Protein AF-W1Y2U0-F1 (afdb_monomer_lite)

Structure (mmCIF, N/CA/C/O backbone):
data_AF-W1Y2U0-F1
#
_entry.id   AF-W1Y2U0-F1
#
loop_
_atom_site.group_PDB
_atom_site.id
_atom_site.type_symbol
_atom_site.label_atom_id
_atom_site.label_alt_id
_atom_site.label_comp_id
_atom_site.label_asym_id
_atom_site.label_entity_id
_atom_site.label_seq_id
_atom_site.pdbx_PDB_ins_code
_atom_site.Cartn_x
_atom_site.Cartn_y
_atom_site.Cartn_z
_atom_site.occupancy
_atom_site.B_iso_or_equiv
_atom_site.auth_seq_id
_atom_site.auth_comp_id
_atom_site.auth_asym_id
_atom_site.auth_atom_id
_atom_site.pdbx_PDB_model_num
ATOM 1 N N . MET A 1 1 ? 15.506 12.372 -12.913 1.00 51.81 1 MET A N 1
ATOM 2 C CA . MET A 1 1 ? 15.665 11.338 -13.965 1.00 51.81 1 MET A CA 1
ATOM 3 C C . MET A 1 1 ? 16.514 10.191 -13.410 1.00 51.81 1 MET A C 1
ATOM 5 O O . MET A 1 1 ? 17.574 10.460 -12.867 1.00 51.81 1 MET A O 1
ATOM 9 N N . ASN A 1 2 ? 16.034 8.939 -13.447 1.00 71.69 2 ASN A N 1
ATOM 10 C CA . ASN A 1 2 ? 16.699 7.783 -12.815 1.00 71.69 2 ASN A CA 1
ATOM 11 C C . ASN A 1 2 ? 18.121 7.575 -13.388 1.00 71.69 2 ASN A C 1
ATOM 13 O O . ASN A 1 2 ? 18.279 7.561 -14.610 1.00 71.69 2 ASN A O 1
ATOM 17 N N . ARG A 1 3 ? 19.142 7.379 -12.533 1.00 60.41 3 ARG A N 1
ATOM 18 C CA . ARG A 1 3 ? 20.553 7.182 -12.942 1.00 60.41 3 ARG A CA 1
ATOM 19 C C . ARG A 1 3 ? 20.716 6.085 -14.004 1.00 60.41 3 ARG A C 1
ATOM 21 O O . ARG A 1 3 ? 21.564 6.216 -14.879 1.00 60.41 3 ARG A O 1
ATOM 28 N N . LYS A 1 4 ? 19.878 5.040 -13.980 1.00 63.31 4 LYS A N 1
ATOM 29 C CA . LYS A 1 4 ? 19.867 3.990 -15.018 1.00 63.31 4 LYS A CA 1
ATOM 30 C C . LYS A 1 4 ? 19.379 4.499 -16.382 1.00 63.31 4 LYS A C 1
ATOM 32 O O . LYS A 1 4 ? 19.990 4.181 -17.395 1.00 63.31 4 LYS A O 1
ATOM 37 N N . LYS A 1 5 ? 18.329 5.329 -16.413 1.00 65.19 5 LYS A N 1
ATOM 38 C CA . LYS A 1 5 ? 17.803 5.931 -17.655 1.00 65.19 5 LYS A CA 1
ATOM 39 C C . LYS A 1 5 ? 18.803 6.915 -18.272 1.00 65.19 5 LYS A C 1
ATOM 41 O O . LYS A 1 5 ? 18.979 6.904 -19.482 1.00 65.19 5 LYS A O 1
ATOM 46 N N . LEU A 1 6 ? 19.498 7.702 -17.443 1.00 68.44 6 LEU A N 1
ATOM 47 C CA . LEU A 1 6 ? 20.544 8.625 -17.903 1.00 68.44 6 LEU A CA 1
ATOM 48 C C . LEU A 1 6 ? 21.727 7.874 -18.540 1.00 68.44 6 LEU A C 1
ATOM 50 O O . LEU A 1 6 ? 22.180 8.258 -19.610 1.00 68.44 6 LEU A O 1
ATOM 54 N N . LYS A 1 7 ? 22.185 6.769 -17.931 1.00 72.94 7 LYS A N 1
ATOM 55 C CA . LYS A 1 7 ? 23.258 5.935 -18.502 1.00 72.94 7 LYS A CA 1
ATOM 56 C C . LYS A 1 7 ? 22.879 5.342 -19.861 1.00 72.94 7 LYS A C 1
ATOM 58 O O . LYS A 1 7 ? 23.689 5.383 -20.777 1.00 72.94 7 LYS A O 1
ATOM 63 N N . ILE A 1 8 ? 21.652 4.837 -20.002 1.00 77.12 8 ILE A N 1
ATOM 64 C CA . ILE A 1 8 ? 21.158 4.295 -21.278 1.00 77.12 8 ILE A CA 1
ATOM 65 C C . ILE A 1 8 ? 21.102 5.393 -22.346 1.00 77.12 8 ILE A C 1
ATOM 67 O O . ILE A 1 8 ? 21.564 5.168 -23.458 1.00 77.12 8 ILE A O 1
ATOM 71 N N . LEU A 1 9 ? 20.599 6.583 -22.004 1.00 74.75 9 LEU A N 1
ATOM 72 C CA . LEU A 1 9 ? 20.524 7.715 -22.931 1.00 74.75 9 LEU A CA 1
ATOM 73 C C . LEU A 1 9 ? 21.914 8.151 -23.424 1.00 74.75 9 LEU A C 1
ATOM 75 O O . LEU A 1 9 ? 22.091 8.381 -24.615 1.00 74.75 9 LEU A O 1
ATOM 79 N N . ILE A 1 10 ? 22.900 8.217 -22.523 1.00 79.19 10 ILE A N 1
ATOM 80 C CA . ILE A 1 10 ? 24.290 8.555 -22.865 1.00 79.19 10 ILE A CA 1
ATOM 81 C C . ILE A 1 10 ? 24.889 7.499 -23.799 1.00 79.19 10 ILE A C 1
ATOM 83 O O . ILE A 1 10 ? 25.494 7.857 -24.804 1.00 79.19 10 ILE A O 1
ATOM 87 N N . ILE A 1 11 ? 24.686 6.208 -23.514 1.00 80.19 11 ILE A N 1
ATOM 88 C CA . ILE A 1 11 ? 25.164 5.120 -24.382 1.00 80.19 11 ILE A CA 1
ATOM 89 C C . ILE A 1 11 ? 24.539 5.235 -25.777 1.00 80.19 11 ILE A C 1
ATOM 91 O O . ILE A 1 11 ? 25.251 5.121 -26.769 1.00 80.19 11 ILE A O 1
ATOM 95 N N . LEU A 1 12 ? 23.235 5.512 -25.863 1.00 80.25 12 LEU A N 1
ATOM 96 C CA . LEU A 1 12 ? 22.524 5.650 -27.135 1.00 80.25 12 LEU A CA 1
ATOM 97 C C . LEU A 1 12 ? 23.036 6.852 -27.947 1.00 80.25 12 LEU A C 1
ATOM 99 O O . LEU A 1 12 ? 23.273 6.721 -29.143 1.00 80.25 12 LEU A O 1
ATOM 103 N N . LEU A 1 13 ? 23.280 7.991 -27.289 1.00 80.31 13 LEU A N 1
ATOM 104 C CA . LEU A 1 13 ? 23.870 9.187 -27.903 1.00 80.31 13 LEU A CA 1
ATOM 105 C C . LEU A 1 13 ? 25.284 8.936 -28.434 1.00 80.31 13 LEU A C 1
ATOM 107 O O . LEU A 1 13 ? 25.592 9.329 -29.556 1.00 80.31 13 LEU A O 1
ATOM 111 N N . VAL A 1 14 ? 26.130 8.253 -27.658 1.00 83.25 14 VAL A N 1
ATOM 112 C CA . VAL A 1 14 ? 27.486 7.882 -28.090 1.00 83.25 14 VAL A CA 1
ATOM 113 C C . VAL A 1 14 ? 27.427 6.935 -29.288 1.00 83.25 14 VAL A C 1
ATOM 115 O O . VAL A 1 14 ? 28.179 7.109 -30.240 1.00 83.25 14 VAL A O 1
ATOM 118 N N . LEU A 1 15 ? 26.504 5.972 -29.287 1.00 82.94 15 LEU A N 1
ATOM 119 C CA . LEU A 1 15 ? 26.353 5.002 -30.372 1.00 82.94 15 LEU A CA 1
ATOM 120 C C . LEU A 1 15 ? 25.887 5.681 -31.674 1.00 82.94 15 LEU A C 1
ATOM 122 O O . LEU A 1 15 ? 26.445 5.412 -32.735 1.00 82.94 15 LEU A O 1
ATOM 126 N N . VAL A 1 16 ? 24.948 6.630 -31.590 1.00 82.94 16 VAL A N 1
ATOM 127 C CA . VAL A 1 16 ? 24.525 7.463 -32.732 1.00 82.94 16 VAL A CA 1
ATOM 128 C C . VAL A 1 16 ? 25.680 8.320 -33.255 1.00 82.94 16 VAL A C 1
ATOM 130 O O . VAL A 1 16 ? 25.890 8.382 -34.466 1.00 82.94 16 VAL A O 1
ATOM 133 N N . LEU A 1 17 ? 26.464 8.937 -32.365 1.00 83.31 17 LEU A N 1
ATOM 134 C CA . LEU A 1 17 ? 27.627 9.743 -32.745 1.00 83.31 17 LEU A CA 1
ATOM 135 C C . LEU A 1 17 ? 28.690 8.896 -33.464 1.00 83.31 17 LEU A C 1
ATOM 137 O O . LEU A 1 17 ? 29.226 9.313 -34.487 1.00 83.31 17 LEU A O 1
ATOM 141 N N . VAL A 1 18 ? 28.962 7.687 -32.965 1.00 81.50 18 VAL A N 1
ATOM 142 C CA . VAL A 1 18 ? 29.902 6.745 -33.588 1.00 81.50 18 VAL A CA 1
ATOM 143 C C . VAL A 1 18 ? 29.402 6.309 -34.965 1.00 81.50 18 VAL A C 1
ATOM 145 O O . VAL A 1 18 ? 30.180 6.332 -35.914 1.00 81.50 18 VAL A O 1
ATOM 148 N N . ILE A 1 19 ? 28.114 5.980 -35.115 1.00 80.62 19 ILE A N 1
ATOM 149 C CA . ILE A 1 19 ? 27.526 5.641 -36.423 1.00 80.62 19 ILE A CA 1
ATOM 150 C C . ILE A 1 19 ? 27.654 6.817 -37.400 1.00 80.62 19 ILE A C 1
ATOM 152 O O . ILE A 1 19 ? 28.047 6.619 -38.549 1.00 80.62 19 ILE A O 1
ATOM 156 N N . TYR A 1 20 ? 27.374 8.041 -36.946 1.00 81.75 20 TYR A N 1
ATOM 157 C CA . TYR A 1 20 ? 27.497 9.246 -37.763 1.00 81.75 20 TYR A CA 1
ATOM 1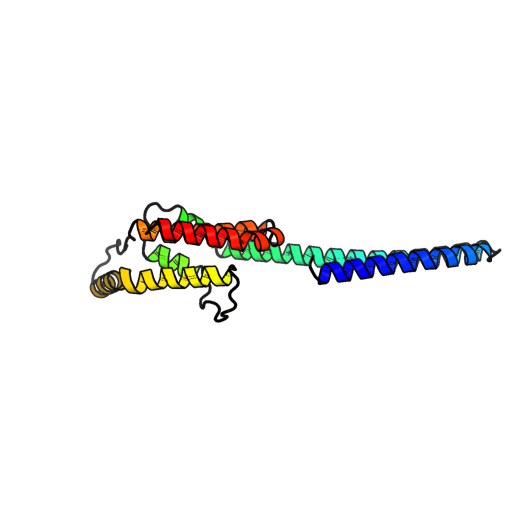58 C C . TYR A 1 20 ? 28.940 9.466 -38.240 1.00 81.75 20 TYR A C 1
ATOM 160 O O . TYR A 1 20 ? 29.175 9.628 -39.436 1.00 81.75 20 TYR A O 1
ATOM 168 N N . LEU A 1 21 ? 29.925 9.370 -37.343 1.00 78.69 21 LEU A N 1
ATOM 169 C CA . LEU A 1 21 ? 31.342 9.496 -37.702 1.00 78.69 21 LEU A CA 1
ATOM 170 C C . LEU A 1 21 ? 31.803 8.381 -38.655 1.00 78.69 21 LEU A C 1
ATOM 172 O O . LEU A 1 21 ? 32.538 8.643 -39.608 1.00 78.69 21 LEU A O 1
ATOM 176 N N . MET A 1 22 ? 31.331 7.151 -38.443 1.00 77.56 22 MET A N 1
ATOM 177 C CA . MET A 1 22 ? 31.637 6.009 -39.308 1.00 77.56 22 MET A CA 1
ATOM 178 C C . MET A 1 22 ? 31.012 6.156 -40.701 1.00 77.56 22 MET A C 1
ATOM 180 O O . MET A 1 22 ? 31.661 5.817 -41.688 1.00 77.56 22 MET A O 1
ATOM 184 N N . SER A 1 23 ? 29.803 6.718 -40.818 1.00 74.81 23 SER A N 1
ATOM 185 C CA . SER A 1 23 ? 29.130 6.902 -42.113 1.00 74.81 23 SER A CA 1
ATOM 186 C C . SER A 1 23 ? 29.909 7.804 -43.077 1.00 74.81 23 SER A C 1
ATOM 188 O O . SER A 1 23 ? 29.999 7.489 -44.262 1.00 74.81 23 SER A O 1
ATOM 190 N N . GLY A 1 24 ? 30.564 8.861 -42.579 1.00 74.12 24 GLY A N 1
ATOM 191 C CA . GLY A 1 24 ? 31.401 9.736 -43.407 1.00 74.12 24 GLY A CA 1
ATOM 192 C C . GLY A 1 24 ? 32.632 9.019 -43.974 1.00 74.12 24 GLY A C 1
ATOM 193 O O . GLY A 1 24 ? 32.998 9.222 -45.133 1.00 74.12 24 GLY A O 1
ATOM 194 N N . SER A 1 25 ? 33.243 8.140 -43.178 1.00 73.81 25 SER A N 1
ATOM 195 C CA . SER A 1 25 ? 34.374 7.305 -43.599 1.00 73.81 25 SER A CA 1
ATOM 196 C C . SER A 1 25 ? 33.950 6.216 -44.588 1.00 73.81 25 SER A C 1
ATOM 198 O O . SER A 1 25 ? 34.667 5.956 -45.552 1.00 73.81 25 SER A O 1
ATOM 200 N N . ILE A 1 26 ? 32.764 5.628 -44.399 1.00 72.31 26 ILE A N 1
ATOM 201 C CA . ILE A 1 26 ? 32.200 4.603 -45.290 1.00 72.31 26 ILE A CA 1
ATOM 202 C C . ILE A 1 26 ? 31.868 5.192 -46.664 1.00 72.31 26 ILE A C 1
ATOM 204 O O . ILE A 1 26 ? 32.228 4.592 -47.670 1.00 72.31 26 ILE A O 1
ATOM 208 N N . VAL A 1 27 ? 31.253 6.378 -46.735 1.00 73.75 27 VAL A N 1
ATOM 209 C CA . VAL A 1 27 ? 30.947 7.034 -48.020 1.00 73.75 27 VAL A CA 1
ATOM 210 C C . VAL A 1 27 ? 32.228 7.323 -48.804 1.00 73.75 27 VAL A C 1
ATOM 212 O O . VAL A 1 27 ? 32.304 6.989 -49.983 1.00 73.75 27 VAL A O 1
ATOM 215 N N . LYS A 1 28 ? 33.268 7.856 -48.145 1.00 74.06 28 LYS A N 1
ATOM 216 C CA . LYS A 1 28 ? 34.576 8.091 -48.783 1.00 74.06 28 LYS A CA 1
ATOM 217 C C . LYS A 1 28 ? 35.226 6.795 -49.273 1.00 74.06 28 LYS A C 1
ATOM 219 O O . LYS A 1 28 ? 35.779 6.766 -50.371 1.00 74.06 28 LYS A O 1
ATOM 224 N N . PHE A 1 29 ? 35.134 5.725 -48.485 1.00 71.75 29 PHE A N 1
ATOM 225 C CA . PHE A 1 29 ? 35.642 4.404 -48.849 1.00 71.75 29 PHE A CA 1
ATOM 226 C C . PHE A 1 29 ? 34.888 3.799 -50.044 1.00 71.75 29 PHE A C 1
ATOM 228 O O . PHE A 1 29 ? 35.517 3.303 -50.972 1.00 71.75 29 PHE A O 1
ATOM 235 N N . ILE A 1 30 ? 33.558 3.919 -50.081 1.00 70.88 30 ILE A N 1
ATOM 236 C CA . ILE A 1 30 ? 32.728 3.467 -51.208 1.00 70.88 30 ILE A CA 1
ATOM 237 C C . ILE A 1 30 ? 33.065 4.247 -52.482 1.00 70.88 30 ILE A C 1
ATOM 239 O O . ILE A 1 30 ? 33.242 3.632 -53.524 1.00 70.88 30 ILE A O 1
ATOM 243 N N . THR A 1 31 ? 33.237 5.573 -52.409 1.00 70.94 31 THR A N 1
ATOM 244 C CA . THR A 1 31 ? 33.626 6.384 -53.582 1.00 70.94 31 THR A CA 1
ATOM 245 C C . THR A 1 31 ? 35.045 6.106 -54.088 1.00 70.94 31 THR A C 1
ATOM 247 O O . THR A 1 31 ? 35.371 6.454 -55.220 1.00 70.94 31 THR A O 1
ATOM 250 N N . TYR A 1 32 ? 35.905 5.511 -53.255 1.00 73.44 32 TYR A N 1
ATOM 251 C CA . TYR A 1 32 ? 37.258 5.095 -53.634 1.00 73.44 32 TYR A CA 1
ATOM 252 C C . TYR A 1 32 ? 37.266 3.744 -54.366 1.00 73.44 32 TYR A C 1
ATOM 254 O O . TYR A 1 32 ? 38.130 3.496 -55.210 1.00 73.44 32 TYR A O 1
ATOM 262 N N . LEU A 1 33 ? 36.293 2.877 -54.073 1.00 72.81 33 LEU A N 1
ATOM 263 C CA . LEU A 1 33 ? 36.092 1.626 -54.794 1.00 72.81 33 LEU A CA 1
ATOM 264 C C . LEU A 1 33 ? 35.508 1.926 -56.183 1.00 72.81 33 LEU A C 1
ATOM 266 O O . LEU A 1 33 ? 34.557 2.686 -56.320 1.00 72.81 33 LEU A O 1
ATOM 270 N N . LYS A 1 34 ? 36.094 1.336 -57.229 1.00 73.00 34 LYS A N 1
ATOM 271 C CA . LYS A 1 34 ? 35.627 1.486 -58.623 1.00 73.00 34 LYS A CA 1
ATOM 272 C C . LYS A 1 34 ? 34.801 0.299 -59.122 1.00 73.00 34 LYS A C 1
ATOM 274 O O . LYS A 1 34 ? 34.201 0.388 -60.185 1.00 73.00 34 LYS A O 1
ATOM 279 N N . ASP A 1 35 ? 34.811 -0.803 -58.379 1.00 81.81 35 ASP A N 1
ATOM 280 C CA . ASP A 1 35 ? 34.129 -2.044 -58.731 1.00 81.81 35 ASP A CA 1
ATOM 281 C C . ASP A 1 35 ? 32.756 -2.108 -58.046 1.00 81.81 35 ASP A C 1
ATOM 283 O O . ASP A 1 35 ? 32.666 -2.142 -56.813 1.00 81.81 35 ASP A O 1
ATOM 287 N N . GLU A 1 36 ? 31.688 -2.131 -58.848 1.00 79.81 36 GLU A N 1
ATOM 288 C CA . GLU A 1 36 ? 30.306 -2.214 -58.365 1.00 79.81 36 GLU A CA 1
ATOM 289 C C . GLU A 1 36 ? 30.040 -3.473 -57.532 1.00 79.81 36 GLU A C 1
ATOM 291 O O . GLU A 1 36 ? 29.279 -3.420 -56.561 1.00 79.81 36 GLU A O 1
ATOM 296 N N . GLN A 1 37 ? 30.680 -4.600 -57.859 1.00 82.00 37 GLN A N 1
ATOM 297 C CA . GLN A 1 37 ? 30.459 -5.852 -57.139 1.00 82.00 37 GLN A CA 1
ATOM 298 C C . GLN A 1 37 ? 30.997 -5.755 -55.704 1.00 82.00 37 GLN A C 1
ATOM 300 O O . GLN A 1 37 ? 30.306 -6.123 -54.751 1.00 82.00 37 GLN A O 1
ATOM 305 N N . MET A 1 38 ? 32.185 -5.168 -55.538 1.00 77.44 38 MET A N 1
ATOM 306 C CA . MET A 1 38 ? 32.793 -4.900 -54.229 1.00 77.44 38 MET A CA 1
ATOM 307 C C . MET A 1 38 ? 31.986 -3.886 -53.407 1.00 77.44 38 MET A C 1
ATOM 309 O O . MET A 1 38 ? 31.795 -4.088 -52.205 1.00 77.44 38 MET A O 1
ATOM 313 N N . ILE A 1 39 ? 31.468 -2.824 -54.036 1.00 79.25 39 ILE A N 1
ATOM 314 C CA . ILE A 1 39 ? 30.620 -1.823 -53.365 1.00 79.25 39 ILE A CA 1
ATOM 315 C C . ILE A 1 39 ? 29.359 -2.479 -52.786 1.00 79.25 39 ILE A C 1
ATOM 317 O O . ILE A 1 39 ? 29.045 -2.291 -51.606 1.00 79.25 39 ILE A O 1
ATOM 321 N N . ASN A 1 40 ? 28.669 -3.300 -53.583 1.00 80.12 40 ASN A N 1
ATOM 322 C CA . ASN A 1 40 ? 27.447 -3.983 -53.157 1.00 80.12 40 ASN A CA 1
ATOM 323 C C . ASN A 1 40 ? 27.695 -4.949 -51.988 1.00 80.12 40 ASN A C 1
ATOM 325 O O . ASN A 1 40 ? 26.901 -4.994 -51.041 1.00 80.12 40 ASN A O 1
ATOM 329 N N . SER A 1 41 ? 28.812 -5.683 -51.997 1.00 81.75 41 SER A N 1
ATOM 330 C CA . SER A 1 41 ? 29.194 -6.561 -50.884 1.00 81.75 41 SER A CA 1
ATOM 331 C C . SER A 1 41 ? 29.467 -5.791 -49.587 1.00 81.75 41 SER A C 1
ATOM 333 O O . SER A 1 41 ? 29.017 -6.216 -48.520 1.00 81.75 41 SER A O 1
ATOM 335 N N . VAL A 1 42 ? 30.145 -4.640 -49.659 1.00 80.56 42 VAL A N 1
ATOM 336 C CA . VAL A 1 42 ? 30.433 -3.793 -48.487 1.00 80.56 42 VAL A CA 1
ATOM 337 C C . VAL A 1 42 ? 29.145 -3.226 -47.884 1.00 80.56 42 VAL A C 1
ATOM 339 O O . VAL A 1 42 ? 28.943 -3.326 -46.672 1.00 80.56 42 VAL A O 1
ATOM 342 N N . ILE A 1 43 ? 28.242 -2.691 -48.714 1.00 82.19 43 ILE A N 1
ATOM 343 C CA . ILE A 1 43 ? 26.939 -2.175 -48.261 1.00 82.19 43 ILE A CA 1
ATOM 344 C C . ILE A 1 43 ? 26.133 -3.288 -47.582 1.00 82.19 43 ILE A C 1
ATOM 346 O O . ILE A 1 43 ? 25.638 -3.104 -46.469 1.00 82.19 43 ILE A O 1
ATOM 350 N N . THR A 1 44 ? 26.067 -4.468 -48.204 1.00 85.94 44 THR A N 1
ATOM 351 C CA . THR A 1 44 ? 25.346 -5.627 -47.655 1.00 85.94 44 THR A CA 1
ATOM 352 C C . THR A 1 44 ? 25.912 -6.055 -46.297 1.00 85.94 44 THR A C 1
ATOM 354 O O . THR A 1 44 ? 25.152 -6.312 -45.357 1.00 85.94 44 THR A O 1
ATOM 357 N N . GLY A 1 45 ? 27.241 -6.067 -46.145 1.00 81.69 45 GLY A N 1
ATOM 358 C CA . GLY A 1 45 ? 27.907 -6.363 -44.875 1.00 81.69 45 GLY A CA 1
ATOM 359 C C . GLY A 1 45 ? 27.529 -5.381 -43.760 1.00 81.69 45 GLY A C 1
ATOM 360 O O . GLY A 1 45 ? 27.142 -5.802 -42.668 1.00 81.69 45 GLY A O 1
ATOM 361 N N . PHE A 1 46 ? 27.547 -4.073 -44.040 1.00 80.56 46 PHE A N 1
ATOM 362 C CA . PHE A 1 46 ? 27.140 -3.053 -43.065 1.00 80.56 46 PHE A CA 1
ATOM 363 C C . PHE A 1 46 ? 25.655 -3.135 -42.704 1.00 80.56 46 PHE A C 1
ATOM 365 O O . PHE A 1 46 ? 25.312 -3.093 -41.520 1.00 80.56 46 PHE A O 1
ATOM 372 N N . CYS A 1 47 ? 24.774 -3.307 -43.694 1.00 81.19 47 CYS A N 1
ATOM 373 C CA . CYS A 1 47 ? 23.343 -3.501 -43.457 1.00 81.19 47 CYS A CA 1
ATOM 374 C C . CYS A 1 47 ? 23.077 -4.714 -42.555 1.00 81.19 47 CYS A C 1
ATOM 376 O O . CYS A 1 47 ? 22.226 -4.641 -41.667 1.00 81.19 47 CYS A O 1
ATOM 378 N N . THR A 1 48 ? 23.839 -5.798 -42.721 1.00 87.38 48 THR A N 1
ATOM 379 C CA . THR A 1 48 ? 23.728 -7.008 -41.890 1.00 87.38 48 THR A CA 1
ATOM 380 C C . THR A 1 48 ? 24.108 -6.729 -40.433 1.00 87.38 48 THR A C 1
ATOM 382 O O . THR A 1 48 ? 23.372 -7.103 -39.519 1.00 87.38 48 THR A O 1
ATOM 385 N N . ILE A 1 49 ? 25.211 -6.010 -40.196 1.00 84.19 49 ILE A N 1
ATOM 386 C CA . ILE A 1 49 ? 25.665 -5.651 -38.842 1.00 84.19 49 ILE A CA 1
ATOM 387 C C . ILE A 1 49 ? 24.653 -4.728 -38.150 1.00 84.19 49 ILE A C 1
ATOM 389 O O . ILE A 1 49 ? 24.288 -4.962 -36.998 1.00 84.19 49 ILE A O 1
ATOM 393 N N . ILE A 1 50 ? 24.160 -3.703 -38.851 1.00 82.00 50 ILE A N 1
ATOM 394 C CA . ILE A 1 50 ? 23.152 -2.778 -38.310 1.00 82.00 50 ILE A CA 1
ATOM 395 C C . ILE A 1 50 ? 21.868 -3.537 -37.961 1.00 82.00 50 ILE A C 1
ATOM 397 O O . ILE A 1 50 ? 21.326 -3.363 -36.868 1.00 82.00 50 ILE A O 1
ATOM 401 N N . SER A 1 51 ? 21.420 -4.426 -38.850 1.00 84.75 51 SER A N 1
ATOM 402 C CA . SER A 1 51 ? 20.234 -5.256 -38.620 1.00 84.75 51 SER A CA 1
ATOM 403 C C . SER A 1 51 ? 20.392 -6.136 -37.377 1.00 84.75 51 SER A C 1
ATOM 405 O O . SER A 1 51 ? 19.475 -6.211 -36.558 1.00 84.75 51 SER A O 1
ATOM 407 N N . ALA A 1 52 ? 21.571 -6.734 -37.173 1.00 83.88 52 ALA A N 1
ATOM 408 C CA . ALA A 1 52 ? 21.866 -7.533 -35.986 1.00 83.88 52 ALA A CA 1
ATOM 409 C C . ALA A 1 52 ? 21.819 -6.702 -34.688 1.00 83.88 52 ALA A C 1
ATOM 411 O O . ALA A 1 52 ? 21.231 -7.135 -33.696 1.00 83.88 52 ALA A O 1
ATOM 412 N N . VAL A 1 53 ? 22.373 -5.484 -34.690 1.00 82.62 53 VAL A N 1
ATOM 413 C CA . VAL A 1 53 ? 22.335 -4.583 -33.522 1.00 82.62 53 VAL A CA 1
ATOM 414 C C . VAL A 1 53 ? 20.900 -4.165 -33.190 1.00 82.62 53 VAL A C 1
ATOM 416 O O . VAL A 1 53 ? 20.498 -4.219 -32.025 1.00 82.62 53 VAL A O 1
ATOM 419 N N . ILE A 1 54 ? 20.107 -3.798 -34.201 1.00 84.69 54 ILE A N 1
ATOM 420 C CA . ILE A 1 54 ? 18.694 -3.436 -34.022 1.00 84.69 54 ILE A CA 1
ATOM 421 C C . ILE A 1 54 ? 17.907 -4.617 -33.442 1.00 84.69 54 ILE A C 1
ATOM 423 O O . ILE A 1 54 ? 17.131 -4.424 -32.504 1.00 84.69 54 ILE A O 1
ATOM 427 N N . ALA A 1 55 ? 18.142 -5.839 -33.932 1.00 88.38 55 ALA A N 1
ATOM 428 C CA . ALA A 1 55 ? 17.492 -7.040 -33.417 1.00 88.38 55 ALA A CA 1
ATOM 429 C C . ALA A 1 55 ? 17.809 -7.277 -31.929 1.00 88.38 55 ALA A C 1
ATOM 431 O O . ALA A 1 55 ? 16.894 -7.501 -31.136 1.00 88.38 55 ALA A O 1
ATOM 432 N N . ILE A 1 56 ? 19.077 -7.152 -31.516 1.00 85.75 56 ILE A N 1
ATOM 433 C CA . ILE A 1 56 ? 19.489 -7.308 -30.108 1.00 85.75 56 ILE A CA 1
ATOM 434 C C . ILE A 1 56 ? 18.812 -6.257 -29.217 1.00 85.75 56 ILE A C 1
ATOM 436 O O . ILE A 1 56 ? 18.280 -6.591 -28.154 1.00 85.75 56 ILE A O 1
ATOM 440 N N . ILE A 1 57 ? 18.794 -4.991 -29.649 1.00 84.69 57 ILE A N 1
ATOM 441 C CA . ILE A 1 57 ? 18.141 -3.898 -28.912 1.00 84.69 57 ILE A CA 1
ATOM 442 C C . ILE A 1 57 ? 16.632 -4.155 -28.798 1.00 84.69 57 ILE A C 1
ATOM 444 O O . ILE A 1 57 ? 16.062 -4.009 -27.713 1.00 84.69 57 ILE A O 1
ATOM 448 N N . GLY A 1 58 ? 15.994 -4.586 -29.890 1.00 86.69 58 GLY A N 1
ATOM 449 C CA . GLY A 1 58 ? 14.575 -4.931 -29.927 1.00 86.69 58 GLY A CA 1
ATOM 450 C C . GLY A 1 58 ? 14.224 -6.064 -28.961 1.00 86.69 58 GLY A C 1
ATOM 451 O O . GLY A 1 58 ? 13.281 -5.937 -28.174 1.00 86.69 58 GLY A O 1
ATOM 452 N N . VAL A 1 59 ? 15.022 -7.138 -28.942 1.00 90.44 59 VAL A N 1
ATOM 453 C CA . VAL A 1 59 ? 14.858 -8.259 -28.002 1.00 90.44 59 VAL A CA 1
ATOM 454 C C . VAL A 1 59 ? 15.040 -7.791 -26.558 1.00 90.44 59 VAL A C 1
ATOM 456 O O . VAL A 1 59 ? 14.199 -8.090 -25.709 1.00 90.44 59 VAL A O 1
ATOM 459 N N . HIS A 1 60 ? 16.079 -7.003 -26.266 1.00 85.88 60 HIS A N 1
ATOM 460 C CA . HIS A 1 60 ? 16.322 -6.482 -24.919 1.00 85.88 60 HIS A CA 1
ATOM 461 C C . HIS A 1 60 ? 15.153 -5.628 -24.405 1.00 85.88 60 HIS A C 1
ATOM 463 O O . HIS A 1 60 ? 14.693 -5.803 -23.272 1.00 85.88 60 HIS A O 1
ATOM 469 N N . PHE A 1 61 ? 14.635 -4.726 -25.243 1.00 86.31 61 PHE A N 1
ATOM 470 C CA . PHE A 1 61 ? 13.485 -3.892 -24.898 1.00 86.31 61 PHE A CA 1
ATOM 471 C C . PHE A 1 61 ? 12.218 -4.729 -24.677 1.00 86.31 61 PHE A C 1
ATOM 473 O O . PHE A 1 61 ? 11.503 -4.514 -23.695 1.00 86.31 61 PHE A O 1
ATOM 480 N N . THR A 1 62 ? 11.987 -5.726 -25.536 1.00 90.00 62 THR A N 1
ATOM 481 C CA . THR A 1 62 ? 10.852 -6.654 -25.434 1.00 90.00 62 THR A CA 1
ATOM 482 C C . THR A 1 62 ? 10.895 -7.445 -24.128 1.00 90.00 62 THR A C 1
ATOM 484 O O . THR A 1 62 ? 9.901 -7.477 -23.405 1.00 90.00 62 THR A O 1
ATOM 487 N N . ILE A 1 63 ? 12.049 -8.016 -23.763 1.00 91.06 63 ILE A N 1
ATOM 488 C CA . ILE A 1 63 ? 12.222 -8.759 -22.504 1.00 91.06 63 ILE A CA 1
ATOM 489 C C . ILE A 1 63 ? 11.958 -7.852 -21.300 1.00 91.06 63 ILE A C 1
ATOM 491 O O . ILE A 1 63 ? 11.207 -8.229 -20.403 1.00 91.06 63 ILE A O 1
ATOM 495 N N . ASN A 1 64 ? 12.529 -6.647 -21.284 1.00 86.50 64 ASN A N 1
ATOM 496 C CA . ASN A 1 64 ? 12.364 -5.711 -20.172 1.00 86.50 64 ASN A CA 1
ATOM 497 C C . ASN A 1 64 ? 10.904 -5.262 -19.996 1.00 86.50 64 ASN A C 1
ATOM 499 O O . ASN A 1 64 ? 10.415 -5.160 -18.871 1.00 86.50 64 ASN A O 1
ATOM 503 N N . ASN A 1 65 ? 10.188 -5.004 -21.092 1.00 83.81 65 ASN A N 1
ATOM 504 C CA . ASN A 1 65 ? 8.770 -4.660 -21.020 1.00 83.81 65 ASN A CA 1
ATOM 505 C C . ASN A 1 65 ? 7.921 -5.853 -20.587 1.00 83.81 65 ASN A C 1
ATOM 507 O O . ASN A 1 65 ? 7.066 -5.692 -19.720 1.00 83.81 65 ASN A O 1
ATOM 511 N N . ASN A 1 66 ? 8.197 -7.046 -21.112 1.00 89.38 66 ASN A N 1
ATOM 512 C CA . ASN A 1 66 ? 7.480 -8.257 -20.728 1.00 89.38 66 ASN A CA 1
ATOM 513 C C . ASN A 1 66 ? 7.696 -8.594 -19.242 1.00 89.38 66 ASN A C 1
ATOM 515 O O . ASN A 1 66 ? 6.752 -8.921 -18.535 1.00 89.38 66 ASN A O 1
ATOM 519 N N . GLN A 1 67 ? 8.916 -8.432 -18.721 1.00 86.44 67 GLN A N 1
ATOM 520 C CA . GLN A 1 67 ? 9.197 -8.585 -17.289 1.00 86.44 67 GLN A CA 1
ATOM 521 C C . GLN A 1 67 ? 8.422 -7.576 -16.435 1.00 86.44 67 GLN A C 1
ATOM 523 O O . GLN A 1 67 ? 7.857 -7.947 -15.411 1.00 86.44 67 GLN A O 1
ATOM 528 N N . LYS A 1 68 ? 8.353 -6.306 -16.853 1.00 83.88 68 LYS A N 1
ATOM 529 C CA . LYS A 1 68 ? 7.557 -5.294 -16.140 1.00 83.88 68 LYS A CA 1
ATOM 530 C C . LYS A 1 68 ? 6.068 -5.620 -16.146 1.00 83.88 68 LYS A C 1
ATOM 532 O O . LYS A 1 68 ? 5.428 -5.457 -15.113 1.00 83.88 68 LYS A O 1
ATOM 537 N N . LEU A 1 69 ? 5.533 -6.072 -17.281 1.00 85.81 69 LEU A N 1
ATOM 538 C CA . LEU A 1 69 ? 4.138 -6.498 -17.399 1.00 85.81 69 LEU A CA 1
ATOM 539 C C . LEU A 1 69 ? 3.859 -7.690 -16.485 1.00 85.81 69 LEU A C 1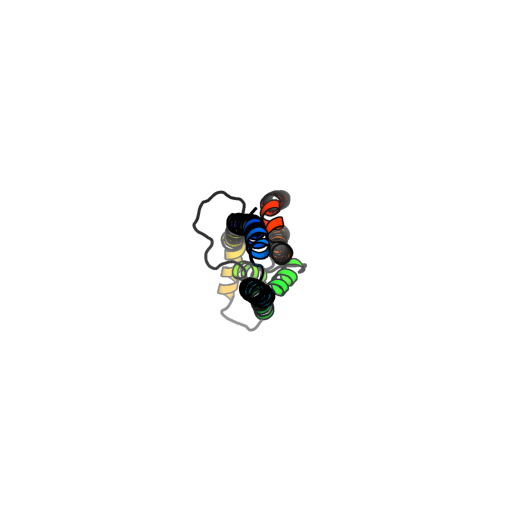
ATOM 541 O O . LEU A 1 69 ? 2.978 -7.592 -15.640 1.00 85.81 69 LEU A O 1
ATOM 545 N N . LYS A 1 70 ? 4.690 -8.738 -16.539 1.00 86.19 70 LYS A N 1
ATOM 546 C CA . LYS A 1 70 ? 4.581 -9.894 -15.638 1.00 86.19 70 LYS A CA 1
ATOM 547 C C . LYS A 1 70 ? 4.651 -9.506 -14.167 1.00 86.19 70 LYS A C 1
ATOM 549 O O . LYS A 1 70 ? 3.884 -10.024 -13.370 1.00 86.19 70 LYS A O 1
ATOM 554 N N . ASN A 1 71 ? 5.536 -8.587 -13.785 1.00 83.38 71 ASN A N 1
ATOM 555 C CA . ASN A 1 71 ? 5.612 -8.126 -12.398 1.00 83.38 71 ASN A CA 1
ATOM 556 C C . ASN A 1 71 ? 4.328 -7.401 -11.970 1.00 83.38 71 ASN A C 1
ATOM 558 O O . ASN A 1 71 ? 3.853 -7.623 -10.860 1.00 83.38 71 ASN A O 1
ATOM 562 N N . LYS A 1 72 ? 3.739 -6.576 -12.847 1.00 82.50 72 LYS A N 1
ATOM 563 C CA . LYS A 1 72 ? 2.441 -5.933 -12.589 1.00 82.50 72 LYS A CA 1
ATOM 564 C C . LYS A 1 72 ? 1.305 -6.953 -12.497 1.00 82.50 72 LYS A C 1
ATOM 566 O O . LYS A 1 72 ? 0.496 -6.872 -11.581 1.00 82.50 72 LYS A O 1
ATOM 571 N N . GLU A 1 73 ? 1.267 -7.926 -13.403 1.00 84.44 73 GLU A N 1
ATOM 572 C CA . GLU A 1 73 ? 0.292 -9.022 -13.380 1.00 84.44 73 GLU A CA 1
ATOM 573 C C . GLU A 1 73 ? 0.421 -9.862 -12.111 1.00 84.44 73 GLU A C 1
ATOM 575 O O . GLU A 1 73 ? -0.586 -10.177 -11.487 1.00 84.44 73 GLU A O 1
ATOM 580 N N . LEU A 1 74 ? 1.647 -10.179 -11.685 1.00 84.06 74 LEU A N 1
ATOM 581 C CA . LEU A 1 74 ? 1.908 -10.907 -10.447 1.00 84.06 74 LEU A CA 1
ATOM 582 C C . LEU A 1 74 ? 1.409 -10.126 -9.234 1.00 84.06 74 LEU A C 1
ATOM 584 O O . LEU A 1 74 ? 0.680 -10.696 -8.427 1.00 84.06 74 LEU A O 1
ATOM 588 N N . LEU A 1 75 ? 1.736 -8.835 -9.125 1.00 80.25 75 LEU A N 1
ATOM 589 C CA . LEU A 1 75 ? 1.239 -7.974 -8.047 1.00 80.25 75 LEU A CA 1
ATOM 590 C C . LEU A 1 75 ? -0.293 -7.934 -8.019 1.00 80.25 75 LEU A C 1
ATOM 592 O O . LEU A 1 75 ? -0.889 -8.164 -6.971 1.00 80.25 75 LEU A O 1
ATOM 596 N N . ASN A 1 76 ? -0.927 -7.741 -9.177 1.00 79.38 76 ASN A N 1
ATOM 597 C CA . ASN A 1 76 ? -2.382 -7.749 -9.290 1.00 79.38 76 ASN A CA 1
ATOM 598 C C . ASN A 1 76 ? -2.979 -9.122 -8.938 1.00 79.38 76 ASN A C 1
ATOM 600 O O . ASN A 1 76 ? -4.002 -9.198 -8.273 1.00 79.38 76 ASN A O 1
ATOM 604 N N . SER A 1 77 ? -2.324 -10.220 -9.327 1.00 81.12 77 SER A N 1
ATOM 605 C CA . SER A 1 77 ? -2.768 -11.576 -8.991 1.00 81.12 77 SER A CA 1
ATOM 606 C C . SER A 1 77 ? -2.644 -11.882 -7.498 1.00 81.12 77 SER A C 1
ATOM 608 O O . SER A 1 77 ? -3.461 -12.621 -6.953 1.00 81.12 77 SER A O 1
ATOM 610 N N . LEU A 1 78 ? -1.632 -11.323 -6.827 1.00 80.56 78 LEU A N 1
ATOM 611 C CA . LEU A 1 78 ? -1.450 -11.449 -5.385 1.00 80.56 78 LEU A CA 1
ATOM 612 C C . LEU A 1 78 ? -2.516 -10.646 -4.636 1.00 80.56 78 LEU A C 1
ATOM 614 O O . LEU A 1 78 ? -3.098 -11.190 -3.703 1.00 80.56 78 LEU A O 1
ATOM 618 N N . ASP A 1 79 ? -2.816 -9.417 -5.071 1.00 79.00 79 ASP A N 1
ATOM 619 C CA . ASP A 1 79 ? -3.921 -8.609 -4.524 1.00 79.00 79 ASP A CA 1
ATOM 620 C C . ASP A 1 79 ? -5.282 -9.279 -4.769 1.00 79.00 79 ASP A C 1
ATOM 622 O O . ASP A 1 79 ? -6.095 -9.400 -3.859 1.00 79.00 79 ASP A O 1
ATOM 626 N N . GLN A 1 80 ? -5.512 -9.819 -5.969 1.00 76.62 80 GLN A N 1
ATOM 627 C CA . GLN A 1 80 ? -6.745 -10.538 -6.294 1.00 76.62 80 GLN A CA 1
ATOM 628 C C . GLN A 1 80 ? -6.934 -11.790 -5.427 1.00 76.62 80 GLN A C 1
ATOM 630 O O . GLN A 1 80 ? -8.058 -12.111 -5.056 1.00 76.62 80 GLN A O 1
ATOM 635 N N . LYS A 1 81 ? -5.853 -12.509 -5.106 1.00 78.75 81 LYS A N 1
ATOM 636 C CA . LYS A 1 81 ? -5.911 -13.702 -4.247 1.00 78.75 81 LYS A CA 1
ATOM 637 C C . LYS A 1 81 ? -6.040 -13.366 -2.766 1.00 78.75 81 LYS A C 1
ATOM 639 O O . LYS A 1 81 ? -6.674 -14.127 -2.044 1.00 78.75 81 LYS A O 1
ATOM 644 N N . SER A 1 82 ? -5.401 -12.292 -2.307 1.00 80.69 82 SER A N 1
ATOM 645 C CA . SER A 1 82 ? -5.485 -11.857 -0.910 1.00 80.69 82 SER A CA 1
ATOM 646 C C . SER A 1 82 ? -6.769 -11.086 -0.612 1.00 80.69 82 SER A C 1
ATOM 648 O O . SER A 1 82 ? -7.123 -10.942 0.553 1.00 80.69 82 SER A O 1
ATOM 650 N N . GLU A 1 83 ? -7.434 -10.571 -1.651 1.00 86.38 83 GLU A N 1
ATOM 651 C CA . GLU A 1 83 ? -8.559 -9.638 -1.567 1.00 86.38 83 GLU A CA 1
ATOM 652 C C . GLU A 1 83 ? -8.255 -8.401 -0.701 1.00 86.38 83 GLU A C 1
ATOM 654 O O . GLU A 1 83 ? -9.164 -7.723 -0.224 1.00 86.38 83 GLU A O 1
ATOM 659 N N . TRP A 1 84 ? -6.975 -8.059 -0.523 1.00 87.69 84 TRP A N 1
ATOM 660 C CA . TRP A 1 84 ? -6.529 -7.038 0.426 1.00 87.69 84 TRP A CA 1
ATOM 661 C C . TRP A 1 84 ? -7.198 -5.683 0.180 1.00 87.69 84 TRP A C 1
ATOM 663 O O . TRP A 1 84 ? -7.785 -5.102 1.095 1.00 87.69 84 TRP A O 1
ATOM 673 N N . ARG A 1 85 ? -7.214 -5.204 -1.071 1.00 88.38 85 ARG A N 1
ATOM 674 C CA . ARG A 1 85 ? -7.919 -3.963 -1.436 1.00 88.38 85 ARG A CA 1
ATOM 675 C C . ARG A 1 85 ? -9.417 -4.013 -1.114 1.00 88.38 85 ARG A C 1
ATOM 677 O O . ARG A 1 85 ? -9.988 -3.000 -0.710 1.00 88.38 85 ARG A O 1
ATOM 684 N N . LYS A 1 86 ? -10.067 -5.153 -1.345 1.00 90.81 86 LYS A N 1
ATOM 685 C CA . LYS A 1 86 ? -11.509 -5.333 -1.131 1.00 90.81 86 LYS A CA 1
ATOM 686 C C . LYS A 1 86 ? -11.834 -5.316 0.361 1.00 90.81 86 LYS A C 1
ATOM 688 O O . LYS A 1 86 ? -12.770 -4.628 0.755 1.00 90.81 86 LYS A O 1
ATOM 693 N N . GLU A 1 87 ? -11.021 -5.979 1.178 1.00 92.25 87 GLU A N 1
ATOM 694 C CA . GLU A 1 87 ? -11.148 -5.966 2.638 1.00 92.25 87 GLU A CA 1
ATOM 695 C C . GLU A 1 87 ? -10.936 -4.564 3.216 1.00 92.25 87 GLU A C 1
ATOM 697 O O . GLU A 1 87 ? -11.762 -4.083 3.990 1.00 92.25 87 GLU A O 1
ATOM 702 N N . LEU A 1 88 ? -9.894 -3.848 2.778 1.00 93.56 88 LEU A N 1
ATOM 703 C CA . LEU A 1 88 ? -9.683 -2.459 3.192 1.00 93.56 88 LEU A CA 1
ATOM 704 C C . LEU A 1 88 ? -10.835 -1.546 2.751 1.00 93.56 88 LEU A C 1
ATOM 706 O O . LEU A 1 88 ? -11.287 -0.706 3.524 1.00 93.56 88 LEU A O 1
ATOM 710 N N . MET A 1 89 ? -11.356 -1.710 1.532 1.00 93.56 89 MET A N 1
ATOM 711 C CA . MET A 1 89 ? -12.518 -0.940 1.078 1.00 93.56 89 MET A CA 1
ATOM 712 C C . MET A 1 89 ? -13.751 -1.224 1.943 1.00 93.56 89 MET A C 1
ATOM 714 O O . MET A 1 89 ? -14.449 -0.290 2.334 1.00 93.56 89 MET A O 1
ATOM 718 N N . ASN A 1 90 ? -13.990 -2.496 2.269 1.00 94.62 90 ASN A N 1
ATOM 719 C CA . ASN A 1 90 ? -15.089 -2.911 3.130 1.00 94.62 90 ASN A CA 1
ATOM 720 C C . ASN A 1 90 ? -14.983 -2.220 4.495 1.00 94.62 90 ASN A C 1
ATOM 722 O O . ASN A 1 90 ? -15.903 -1.500 4.878 1.00 94.62 90 ASN A O 1
ATOM 726 N N . ILE A 1 91 ? -13.820 -2.315 5.152 1.00 94.44 91 ILE A N 1
ATOM 727 C CA . ILE A 1 91 ? -13.551 -1.650 6.435 1.00 94.44 91 ILE A CA 1
ATOM 728 C C . ILE A 1 91 ? -13.775 -0.138 6.318 1.00 94.44 91 ILE A C 1
ATOM 730 O O . ILE A 1 91 ? -14.532 0.426 7.096 1.00 94.44 91 ILE A O 1
ATOM 734 N N . ALA A 1 92 ? -13.211 0.532 5.309 1.00 92.38 92 ALA A N 1
ATOM 735 C CA . ALA A 1 92 ? -13.385 1.978 5.136 1.00 92.38 92 ALA A CA 1
ATOM 736 C C . ALA A 1 92 ? -14.851 2.410 4.921 1.00 92.38 92 ALA A C 1
ATOM 738 O O . ALA A 1 92 ? -15.189 3.560 5.212 1.00 92.38 92 ALA A O 1
ATOM 739 N N . SER A 1 93 ? -15.696 1.514 4.401 1.00 92.56 93 SER A N 1
ATOM 740 C CA . SER A 1 93 ? -17.104 1.770 4.073 1.00 92.56 93 SER A CA 1
ATOM 741 C C . SER A 1 93 ? -18.099 1.410 5.179 1.00 92.56 93 SER A C 1
ATOM 743 O O . SER A 1 93 ? -19.237 1.878 5.146 1.00 92.56 93 SER A O 1
ATOM 745 N N . GLN A 1 94 ? -17.697 0.596 6.158 1.00 91.12 94 GLN A N 1
ATOM 746 C CA . GLN A 1 94 ? -18.557 0.215 7.278 1.00 91.12 94 GLN A CA 1
ATOM 747 C C . GLN A 1 94 ? -18.989 1.450 8.060 1.00 91.12 94 GLN A C 1
ATOM 749 O O . GLN A 1 94 ? -18.177 2.348 8.252 1.00 91.12 94 GLN A O 1
ATOM 754 N N . THR A 1 95 ? -20.228 1.482 8.555 1.00 87.31 95 THR A N 1
ATOM 755 C CA . THR A 1 95 ? -20.769 2.556 9.413 1.00 87.31 95 THR A CA 1
ATOM 756 C C . THR A 1 95 ? -20.358 2.404 10.877 1.00 87.31 95 THR A C 1
ATOM 758 O O . THR A 1 95 ? -20.012 3.394 11.523 1.00 87.31 95 THR A O 1
ATOM 761 N N . PHE A 1 96 ? -20.323 1.169 11.373 1.00 88.88 96 PHE A N 1
ATOM 762 C CA . PHE A 1 96 ? -19.837 0.801 12.699 1.00 88.88 96 PHE A CA 1
ATOM 763 C C . PHE A 1 96 ? -18.678 -0.178 12.541 1.00 88.88 96 PHE A C 1
ATOM 765 O O . PHE A 1 96 ? -18.813 -1.156 11.809 1.00 88.88 96 PHE A O 1
ATOM 772 N N . MET A 1 97 ? -17.563 0.085 13.221 1.00 93.38 97 MET A N 1
ATOM 773 C CA . MET A 1 97 ? -16.402 -0.806 13.224 1.00 93.38 97 MET A CA 1
ATOM 774 C C . MET A 1 97 ? -16.266 -1.542 14.540 1.00 93.38 97 MET A C 1
ATOM 776 O O . MET A 1 97 ? -16.742 -1.102 15.592 1.00 93.38 97 MET A O 1
ATOM 780 N N . THR A 1 98 ? -15.567 -2.663 14.461 1.00 93.31 98 THR A N 1
ATOM 781 C CA . THR A 1 98 ? -15.334 -3.568 15.574 1.00 93.31 98 THR A CA 1
ATOM 782 C C . THR A 1 98 ? -13.839 -3.754 15.813 1.00 93.31 98 THR A C 1
ATOM 784 O O . THR A 1 98 ? -13.004 -3.415 14.971 1.00 93.31 98 THR A O 1
ATOM 787 N N . THR A 1 99 ? -13.470 -4.334 16.956 1.00 90.75 99 THR A N 1
ATOM 788 C CA . THR A 1 99 ? -12.075 -4.731 17.210 1.00 90.75 99 THR A CA 1
ATOM 789 C C . THR A 1 99 ? -11.544 -5.712 16.165 1.00 90.75 99 THR A C 1
ATOM 791 O O . THR A 1 99 ? -10.344 -5.719 15.903 1.00 90.75 99 THR A O 1
ATOM 794 N N . ASP A 1 100 ? -12.412 -6.501 15.526 1.00 90.62 100 ASP A N 1
ATOM 795 C CA . ASP A 1 100 ? -12.009 -7.426 14.466 1.00 90.62 100 ASP A CA 1
ATOM 796 C C . ASP A 1 100 ? -11.571 -6.670 13.213 1.00 90.62 100 ASP A C 1
ATOM 798 O O . ASP A 1 100 ? -10.577 -7.037 12.591 1.00 90.62 100 ASP A O 1
ATOM 802 N N . ASP A 1 101 ? -12.257 -5.580 12.865 1.00 93.38 101 ASP A N 1
ATOM 803 C CA . ASP A 1 101 ? -11.871 -4.733 11.733 1.00 93.38 101 ASP A CA 1
ATOM 804 C C . ASP A 1 101 ? -10.525 -4.040 12.010 1.00 93.38 101 ASP A C 1
ATOM 806 O O . ASP A 1 101 ? -9.664 -3.978 11.132 1.00 93.38 101 ASP A O 1
ATOM 810 N N . LEU A 1 102 ? -10.278 -3.628 13.257 1.00 92.69 102 LEU A N 1
ATOM 811 C CA . LEU A 1 102 ? -8.981 -3.107 13.702 1.00 92.69 102 LEU A CA 1
ATOM 812 C C . LEU A 1 102 ? -7.861 -4.155 13.575 1.00 92.69 102 LEU A C 1
ATOM 814 O O . LEU A 1 102 ? -6.798 -3.863 13.020 1.00 92.69 102 LEU A O 1
ATOM 818 N N . TYR A 1 103 ? -8.109 -5.397 14.004 1.00 91.50 103 TYR A N 1
ATOM 819 C CA . TYR A 1 103 ? -7.175 -6.505 13.787 1.00 91.50 103 TYR A CA 1
ATOM 820 C C . TYR A 1 103 ? -6.954 -6.804 12.303 1.00 91.50 103 TYR A C 1
ATOM 822 O O . TYR A 1 103 ? -5.820 -7.086 11.915 1.00 91.50 103 TYR A O 1
ATOM 830 N N . ARG A 1 104 ? -7.988 -6.709 11.456 1.00 92.75 104 ARG A N 1
ATOM 831 C CA . ARG A 1 104 ? -7.839 -6.870 10.001 1.00 92.75 104 ARG A CA 1
ATOM 832 C C . ARG A 1 104 ? -6.934 -5.795 9.412 1.00 92.75 104 ARG A C 1
ATOM 834 O O . ARG A 1 104 ? -6.043 -6.139 8.641 1.00 92.75 104 ARG A O 1
ATOM 841 N N . VAL A 1 105 ? -7.090 -4.525 9.801 1.00 93.69 105 VAL A N 1
ATOM 842 C CA . VAL A 1 105 ? -6.179 -3.457 9.349 1.00 93.69 105 VAL A CA 1
ATOM 843 C C . VAL A 1 105 ? -4.751 -3.723 9.824 1.00 93.69 105 VAL A C 1
ATOM 845 O O . VAL A 1 105 ? -3.825 -3.605 9.026 1.00 93.69 105 VAL A O 1
ATOM 848 N N . LEU A 1 106 ? -4.541 -4.155 11.069 1.00 91.75 106 LEU A N 1
ATOM 849 C CA . LEU A 1 106 ? -3.201 -4.514 11.551 1.00 91.75 106 LEU A CA 1
ATOM 850 C C . LEU A 1 106 ? -2.597 -5.704 10.794 1.00 91.75 106 LEU A C 1
ATOM 852 O O . LEU A 1 106 ? -1.423 -5.659 10.435 1.00 91.75 106 LEU A O 1
ATOM 856 N N . ALA A 1 107 ? -3.391 -6.733 10.495 1.00 89.88 107 ALA A N 1
ATOM 857 C CA . ALA A 1 107 ? -2.967 -7.883 9.696 1.00 89.88 107 ALA A CA 1
ATOM 858 C C . ALA A 1 107 ? -2.661 -7.507 8.236 1.00 89.88 107 ALA A C 1
ATOM 860 O O . ALA A 1 107 ? -1.862 -8.167 7.575 1.00 89.88 107 ALA A O 1
ATOM 861 N N . SER A 1 108 ? -3.281 -6.433 7.744 1.00 89.56 108 SER A N 1
ATOM 862 C CA . SER A 1 108 ? -3.027 -5.855 6.425 1.00 89.56 108 SER A CA 1
ATOM 863 C C . SER A 1 108 ? -1.659 -5.152 6.340 1.00 89.56 108 SER A C 1
ATOM 865 O O . SER A 1 108 ? -1.143 -4.934 5.242 1.00 89.56 108 SER A O 1
ATOM 867 N N . LEU A 1 109 ? -1.070 -4.796 7.490 1.00 88.38 109 LEU A N 1
ATOM 868 C CA . LEU A 1 109 ? 0.255 -4.193 7.605 1.00 88.38 109 LEU A CA 1
ATOM 869 C C . LEU A 1 109 ? 1.339 -5.271 7.753 1.00 88.38 109 LEU A C 1
ATOM 871 O O . LEU A 1 109 ? 1.086 -6.442 8.030 1.00 88.38 109 LEU A O 1
ATOM 875 N N . ARG A 1 110 ? 2.602 -4.871 7.575 1.00 74.75 110 ARG A N 1
ATOM 876 C CA . ARG A 1 110 ? 3.741 -5.778 7.759 1.00 74.75 110 ARG A CA 1
ATOM 877 C C . ARG A 1 110 ? 3.820 -6.239 9.218 1.00 74.75 110 ARG A C 1
ATOM 879 O O . ARG A 1 110 ? 3.817 -5.402 10.113 1.00 74.75 110 ARG A O 1
ATOM 886 N N . PHE A 1 111 ? 4.025 -7.544 9.425 1.00 68.62 111 PHE A N 1
ATOM 887 C CA . PHE A 1 111 ? 4.167 -8.179 10.747 1.00 68.62 111 PHE A CA 1
ATOM 888 C C . PHE A 1 111 ? 5.100 -7.428 11.710 1.00 68.62 111 PHE A C 1
ATOM 890 O O . PHE A 1 111 ? 4.813 -7.317 12.896 1.00 68.62 111 PHE A O 1
ATOM 897 N N . GLN A 1 112 ? 6.220 -6.911 11.199 1.00 72.31 112 GLN A N 1
ATOM 898 C CA . GLN A 1 112 ? 7.102 -6.027 11.950 1.00 72.31 112 GLN A CA 1
ATOM 899 C C . GLN A 1 112 ? 7.337 -4.738 11.161 1.00 72.31 112 GLN A C 1
ATOM 901 O O . GLN A 1 112 ? 7.752 -4.809 9.994 1.00 72.31 112 GLN A O 1
ATOM 906 N N . PRO A 1 113 ? 7.110 -3.565 11.776 1.00 74.19 113 PRO A N 1
ATOM 907 C CA . PRO A 1 113 ? 7.461 -2.297 11.162 1.00 74.19 113 PRO A CA 1
ATOM 908 C C . PRO A 1 113 ? 8.976 -2.207 10.945 1.00 74.19 113 PRO A C 1
ATOM 910 O O . PRO A 1 113 ? 9.775 -2.832 11.647 1.00 74.19 113 PRO A O 1
ATOM 913 N N . HIS A 1 114 ? 9.384 -1.420 9.949 1.00 70.69 114 HIS A N 1
ATOM 914 C CA . HIS A 1 114 ? 10.802 -1.218 9.665 1.00 70.69 114 HIS A CA 1
ATOM 915 C C . HIS A 1 114 ? 11.493 -0.548 10.863 1.00 70.69 114 HIS A C 1
ATOM 917 O O . HIS A 1 114 ? 10.972 0.401 11.461 1.00 70.69 114 HIS A O 1
ATOM 923 N N . LYS A 1 115 ? 12.672 -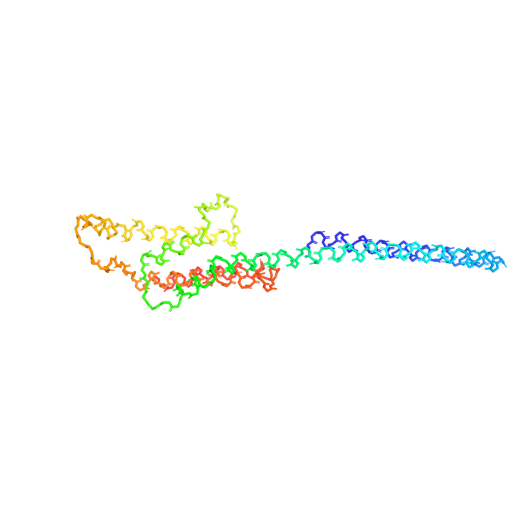1.066 11.216 1.00 69.25 115 LYS A N 1
ATOM 924 C CA . LYS A 1 115 ? 13.480 -0.552 12.330 1.00 69.25 115 LYS A CA 1
ATOM 925 C C . LYS A 1 115 ? 14.182 0.759 11.980 1.00 69.25 115 LYS A C 1
ATOM 927 O O . LYS A 1 115 ? 14.470 1.533 12.886 1.00 69.25 115 LYS A O 1
ATOM 932 N N . ASP A 1 116 ? 14.401 1.006 10.691 1.00 65.50 116 ASP A N 1
ATOM 933 C CA . ASP A 1 116 ? 15.179 2.143 10.211 1.00 65.50 116 ASP A CA 1
ATOM 934 C C . ASP A 1 116 ? 14.527 3.476 10.612 1.00 65.50 116 ASP A C 1
ATOM 936 O O . ASP A 1 116 ? 13.323 3.689 10.456 1.00 65.50 116 ASP A O 1
ATOM 940 N N . THR A 1 117 ? 15.353 4.356 11.174 1.00 54.78 117 THR A N 1
ATOM 941 C CA . THR A 1 117 ? 15.027 5.698 11.678 1.00 54.78 117 THR A CA 1
ATOM 942 C C . THR A 1 117 ? 15.231 6.794 10.633 1.00 54.78 117 THR A C 1
ATOM 944 O O . THR A 1 117 ? 15.146 7.971 10.979 1.00 54.78 117 THR A O 1
ATOM 947 N N . GLU A 1 118 ? 15.510 6.449 9.370 1.00 56.94 118 GLU A N 1
ATOM 948 C CA . GLU A 1 118 ? 15.699 7.464 8.333 1.00 56.94 118 GLU A CA 1
ATOM 949 C C . GLU A 1 118 ? 14.412 8.274 8.142 1.00 56.94 118 GLU A C 1
ATOM 951 O O . GLU A 1 118 ? 13.361 7.772 7.753 1.00 56.94 118 GLU A O 1
ATOM 956 N N . SER A 1 119 ? 14.534 9.557 8.466 1.00 57.50 119 SER A N 1
ATOM 957 C CA . SER A 1 119 ? 13.500 10.556 8.737 1.00 57.50 119 SER A CA 1
ATOM 958 C C . SER A 1 119 ? 12.699 11.026 7.521 1.00 57.50 119 SER A C 1
ATOM 960 O O . SER A 1 119 ? 12.092 12.097 7.565 1.00 57.50 119 SER A O 1
ATOM 962 N N . LYS A 1 120 ? 12.691 10.270 6.420 1.00 71.50 120 LYS A N 1
ATOM 963 C CA . LYS A 1 120 ? 11.875 10.632 5.259 1.00 71.50 120 LYS A CA 1
ATOM 964 C C . LYS A 1 120 ? 10.428 10.244 5.522 1.00 71.50 120 LYS A C 1
ATOM 966 O O . LYS A 1 120 ? 10.139 9.106 5.880 1.00 71.50 120 LYS A O 1
ATOM 971 N N . GLU A 1 121 ? 9.525 11.200 5.333 1.00 77.31 121 GLU A N 1
ATOM 972 C CA . GLU A 1 121 ? 8.084 10.966 5.360 1.00 77.31 121 GLU A CA 1
ATOM 973 C C . GLU A 1 121 ? 7.687 10.136 4.133 1.00 77.31 121 GLU A C 1
ATOM 975 O O . GLU A 1 121 ? 7.279 10.657 3.100 1.00 77.31 121 GLU A O 1
ATOM 980 N N . ASP A 1 122 ? 7.870 8.823 4.238 1.00 85.25 122 ASP A N 1
ATOM 981 C CA . ASP A 1 122 ? 7.574 7.853 3.193 1.00 85.25 122 ASP A CA 1
ATOM 982 C C . ASP A 1 122 ? 6.500 6.846 3.645 1.00 85.25 122 ASP A C 1
ATOM 984 O O . ASP A 1 122 ? 5.951 6.902 4.754 1.00 85.25 122 ASP A O 1
ATOM 988 N N . PHE A 1 123 ? 6.176 5.888 2.773 1.00 87.62 123 PHE A N 1
ATOM 989 C CA . PHE A 1 123 ? 5.189 4.852 3.092 1.00 87.62 123 PHE A CA 1
ATOM 990 C C . PHE A 1 123 ? 5.588 4.018 4.319 1.00 87.62 123 PHE A C 1
ATOM 992 O O . PHE A 1 123 ? 4.729 3.589 5.092 1.00 87.62 123 PHE A O 1
ATOM 999 N N . LYS A 1 124 ? 6.889 3.775 4.524 1.00 87.62 124 LYS A N 1
ATOM 1000 C CA . LYS A 1 124 ? 7.381 2.980 5.656 1.00 87.62 124 LYS A CA 1
ATOM 1001 C C . LYS A 1 124 ? 7.178 3.730 6.964 1.00 87.62 124 LYS A C 1
ATOM 1003 O O . LYS A 1 124 ? 6.732 3.131 7.941 1.00 87.62 124 LYS A O 1
ATOM 1008 N N . PHE A 1 125 ? 7.460 5.030 6.967 1.00 87.62 125 PHE A N 1
ATOM 1009 C CA . PHE A 1 125 ? 7.181 5.905 8.094 1.00 87.62 125 PHE A CA 1
ATOM 1010 C C . PHE A 1 125 ? 5.689 5.880 8.437 1.00 87.62 125 PHE A C 1
ATOM 1012 O O . PHE A 1 125 ? 5.319 5.644 9.588 1.00 87.62 125 PHE A O 1
ATOM 1019 N N . MET A 1 126 ? 4.823 6.055 7.434 1.00 89.81 126 MET A N 1
ATOM 1020 C CA . MET A 1 126 ? 3.386 6.119 7.678 1.00 89.81 126 MET A CA 1
ATOM 1021 C C . MET A 1 126 ? 2.813 4.778 8.151 1.00 89.81 126 MET A C 1
ATOM 1023 O O . MET A 1 126 ? 2.076 4.746 9.129 1.00 89.81 126 MET A O 1
ATOM 1027 N N . THR A 1 127 ? 3.195 3.654 7.540 1.00 91.12 127 THR A N 1
ATOM 1028 C CA . THR A 1 127 ? 2.751 2.318 7.988 1.00 91.12 127 THR A CA 1
ATOM 1029 C C . THR A 1 127 ? 3.209 1.988 9.407 1.00 91.12 127 THR A C 1
ATOM 1031 O O . THR A 1 127 ? 2.449 1.391 10.165 1.00 91.12 127 THR A O 1
ATOM 1034 N N . LYS A 1 128 ? 4.411 2.424 9.807 1.00 90.56 128 LYS A N 1
ATOM 1035 C CA . LYS A 1 128 ? 4.888 2.315 11.193 1.00 90.56 128 LYS A CA 1
ATOM 1036 C C . LYS A 1 128 ? 4.052 3.161 12.153 1.00 90.56 128 LYS A C 1
ATOM 1038 O O . LYS A 1 128 ? 3.703 2.672 13.223 1.00 90.56 128 LYS A O 1
ATOM 1043 N N . LYS A 1 129 ? 3.719 4.397 11.770 1.00 91.00 129 LYS A N 1
ATOM 1044 C CA . LYS A 1 129 ? 2.856 5.277 12.570 1.00 91.00 129 LYS A CA 1
ATOM 1045 C C . LYS A 1 129 ? 1.457 4.683 12.743 1.00 91.00 129 LYS A C 1
ATOM 1047 O O . LYS A 1 129 ? 0.986 4.598 13.869 1.00 91.00 129 LYS A O 1
ATOM 1052 N N . ILE A 1 130 ? 0.841 4.219 11.653 1.00 93.31 130 ILE A N 1
ATOM 1053 C CA . ILE A 1 130 ? -0.467 3.545 11.678 1.00 93.31 130 ILE A CA 1
ATOM 1054 C C . ILE A 1 130 ? -0.411 2.334 12.610 1.00 93.31 130 ILE A C 1
ATOM 1056 O O . ILE A 1 130 ? -1.266 2.196 13.474 1.00 93.31 130 ILE A O 1
ATOM 1060 N N . TYR A 1 131 ? 0.606 1.478 12.465 1.00 93.38 131 TYR A N 1
ATOM 1061 C CA . TYR A 1 131 ? 0.764 0.306 13.325 1.00 93.38 131 TYR A CA 1
ATOM 1062 C C . TYR A 1 131 ? 0.834 0.691 14.807 1.00 93.38 131 TYR A C 1
ATOM 1064 O O . TYR A 1 131 ? 0.129 0.094 15.611 1.00 93.38 131 TYR A O 1
ATOM 1072 N N . GLY A 1 132 ? 1.657 1.688 15.156 1.00 91.31 132 GLY A N 1
ATOM 1073 C CA . GLY A 1 132 ? 1.778 2.185 16.529 1.00 91.31 132 GLY A CA 1
ATOM 1074 C C . GLY A 1 132 ? 0.440 2.678 17.071 1.00 91.31 132 GLY A C 1
ATOM 1075 O O . GLY A 1 132 ? -0.073 2.109 18.026 1.00 91.31 132 GLY A O 1
ATOM 1076 N N . ASP A 1 133 ? -0.179 3.636 16.381 1.00 93.00 133 ASP A N 1
ATOM 1077 C CA . ASP A 1 133 ? -1.446 4.242 16.804 1.00 93.00 133 ASP A CA 1
ATOM 1078 C C . ASP A 1 133 ? -2.567 3.206 17.001 1.00 93.00 133 ASP A C 1
ATOM 1080 O O . ASP A 1 133 ? -3.303 3.250 17.986 1.00 93.00 133 ASP A O 1
ATOM 1084 N N . LEU A 1 134 ? -2.708 2.261 16.066 1.00 93.56 134 LEU A N 1
ATOM 1085 C CA . LEU A 1 134 ? -3.746 1.229 16.122 1.00 93.56 134 LEU A CA 1
ATOM 1086 C C . LEU A 1 134 ? -3.465 0.173 17.202 1.00 93.56 134 LEU A C 1
ATOM 1088 O O . LEU A 1 134 ? -4.390 -0.318 17.851 1.00 93.56 134 LEU A O 1
ATOM 1092 N N . ASN A 1 135 ? -2.197 -0.178 17.410 1.00 92.69 135 ASN A N 1
ATOM 1093 C CA . ASN A 1 135 ? -1.796 -1.112 18.455 1.00 92.69 135 ASN A CA 1
ATOM 1094 C C . ASN A 1 135 ? -1.953 -0.500 19.856 1.00 92.69 135 ASN A C 1
ATOM 1096 O O . ASN A 1 135 ? -2.405 -1.187 20.771 1.00 92.69 135 ASN A O 1
ATOM 1100 N N . ASP A 1 136 ? -1.629 0.780 20.023 1.00 92.75 136 ASP A N 1
ATOM 1101 C CA . ASP A 1 136 ? -1.811 1.502 21.285 1.00 92.75 136 ASP A CA 1
ATOM 1102 C C . ASP A 1 136 ? -3.306 1.643 21.596 1.00 92.75 136 ASP A C 1
ATOM 1104 O O . ASP A 1 136 ? -3.748 1.295 22.690 1.00 92.75 136 ASP A O 1
ATOM 1108 N N . MET A 1 137 ? -4.123 1.982 20.590 1.00 92.69 137 MET A N 1
ATOM 1109 C CA . MET A 1 137 ? -5.584 1.974 20.703 1.00 92.69 137 MET A CA 1
ATOM 1110 C C . MET A 1 137 ? -6.118 0.618 21.198 1.00 92.69 137 MET A C 1
ATOM 1112 O O . MET A 1 137 ? -6.933 0.574 22.121 1.00 92.69 137 MET A O 1
ATOM 1116 N N . LEU A 1 138 ? -5.647 -0.505 20.643 1.00 91.81 138 LEU A N 1
ATOM 1117 C CA . LEU A 1 138 ? -6.028 -1.835 21.132 1.00 91.81 138 LEU A CA 1
ATOM 1118 C C . LEU A 1 138 ? -5.600 -2.066 22.582 1.00 91.81 138 LEU A C 1
ATOM 1120 O O . LEU A 1 138 ? -6.418 -2.489 23.399 1.00 91.81 138 LEU A O 1
ATOM 1124 N N . ASN A 1 139 ? -4.328 -1.818 22.894 1.00 90.56 139 ASN A N 1
ATOM 1125 C CA . ASN A 1 139 ? -3.725 -2.202 24.169 1.00 90.56 139 ASN A CA 1
ATOM 1126 C C . ASN A 1 139 ? -4.175 -1.329 25.341 1.00 90.56 139 ASN A C 1
ATOM 1128 O O . ASN A 1 139 ? -4.338 -1.848 26.449 1.00 90.56 139 ASN A O 1
ATOM 1132 N N . GLU A 1 140 ? -4.388 -0.039 25.100 1.00 91.56 140 GLU A N 1
ATOM 1133 C CA . GLU A 1 140 ? -4.729 0.939 26.131 1.00 91.56 140 GLU A CA 1
ATOM 1134 C C . GLU A 1 140 ? -6.242 1.085 26.297 1.00 91.56 140 GLU A C 1
ATOM 1136 O O . GLU A 1 140 ? -6.741 1.101 27.422 1.00 91.56 140 GLU A O 1
ATOM 1141 N N . LYS A 1 141 ? -6.997 1.139 25.191 1.00 91.38 141 LYS A N 1
ATOM 1142 C CA . LYS A 1 141 ? -8.427 1.483 25.230 1.00 91.38 141 LYS A CA 1
ATOM 1143 C C . LYS A 1 141 ? -9.353 0.271 25.223 1.00 91.38 141 LYS A C 1
ATOM 1145 O O . LYS A 1 141 ? -10.340 0.242 25.961 1.00 91.38 141 LYS A O 1
ATOM 1150 N N . TYR A 1 142 ? -9.057 -0.738 24.404 1.00 90.69 142 TYR A N 1
ATOM 1151 C CA . TYR A 1 142 ? -9.967 -1.873 24.187 1.00 90.69 142 TYR A CA 1
ATOM 1152 C C . TYR A 1 142 ? -9.560 -3.161 24.912 1.00 90.69 142 TYR A C 1
ATOM 1154 O O . TYR A 1 142 ? -10.403 -4.032 25.121 1.00 90.69 142 TYR A O 1
ATOM 1162 N N . ASN A 1 143 ? -8.311 -3.280 25.361 1.00 89.31 143 ASN A N 1
ATOM 1163 C CA . ASN A 1 143 ? -7.758 -4.490 25.976 1.00 89.31 143 ASN A CA 1
ATOM 1164 C C . ASN A 1 143 ? -8.534 -4.968 27.209 1.00 89.31 143 ASN A C 1
ATOM 1166 O O . ASN A 1 143 ? -8.758 -6.165 27.373 1.00 89.31 143 ASN A O 1
ATOM 1170 N N . SER A 1 144 ? -8.975 -4.047 28.070 1.00 87.00 144 SER A N 1
ATOM 1171 C CA . SER A 1 144 ? -9.778 -4.384 29.252 1.00 87.00 144 SER A CA 1
ATOM 1172 C C . SER A 1 144 ? -11.106 -5.035 28.854 1.00 87.00 144 SER A C 1
ATOM 1174 O O . SER A 1 144 ? -11.421 -6.120 29.339 1.00 87.00 144 SER A O 1
ATOM 1176 N N . LYS A 1 145 ? -11.826 -4.432 27.898 1.00 86.12 145 LYS A N 1
ATOM 1177 C CA . LYS A 1 145 ? -13.081 -4.955 27.334 1.00 86.12 145 LYS A CA 1
ATOM 1178 C C . LYS A 1 145 ? -12.869 -6.311 26.656 1.00 86.12 145 LYS A C 1
ATOM 1180 O O . LYS A 1 145 ? -13.672 -7.220 26.844 1.00 86.12 145 LYS A O 1
ATOM 1185 N N . ILE A 1 146 ? -11.772 -6.468 25.909 1.00 85.81 146 ILE A N 1
ATOM 1186 C CA . ILE A 1 146 ? -11.397 -7.731 25.255 1.00 85.81 146 ILE A CA 1
ATOM 1187 C C . ILE A 1 146 ? -11.154 -8.826 26.301 1.00 85.81 146 ILE A C 1
ATOM 1189 O O . ILE A 1 146 ? -11.749 -9.898 26.218 1.00 85.81 146 ILE A O 1
ATOM 1193 N N . LYS A 1 147 ? -10.318 -8.562 27.312 1.00 85.88 147 LYS A N 1
ATOM 1194 C CA . LYS A 1 147 ? -9.998 -9.525 28.378 1.00 85.88 147 LYS A CA 1
ATOM 1195 C C . LYS A 1 147 ? -11.222 -9.909 29.199 1.00 85.88 147 LYS A C 1
ATOM 1197 O O . LYS A 1 147 ? -11.410 -11.093 29.467 1.00 85.88 147 LYS A O 1
ATOM 1202 N N . GLN A 1 148 ? -12.059 -8.934 29.552 1.00 82.81 148 GLN A N 1
ATOM 1203 C CA . GLN A 1 148 ? -13.316 -9.176 30.253 1.00 82.81 148 GLN A CA 1
ATOM 1204 C C . GLN A 1 148 ? -14.195 -10.148 29.455 1.00 82.81 148 GLN A C 1
ATOM 1206 O O . GLN A 1 148 ? -14.520 -11.227 29.951 1.00 82.81 148 GLN A O 1
ATOM 1211 N N . LYS A 1 149 ? -14.465 -9.844 28.179 1.00 77.56 149 LYS A N 1
ATOM 1212 C CA . LYS A 1 149 ? -15.261 -10.726 27.313 1.00 77.56 149 LYS A CA 1
ATOM 1213 C C . LYS A 1 149 ? -14.625 -12.106 27.098 1.00 77.56 149 LYS A C 1
ATOM 1215 O O . LYS A 1 149 ? -15.338 -13.097 26.975 1.00 77.56 149 LYS A O 1
ATOM 1220 N N . LEU A 1 150 ? -13.293 -12.203 27.068 1.00 79.25 150 LEU A N 1
ATOM 1221 C CA . LEU A 1 150 ? -12.587 -13.488 26.985 1.00 79.25 150 LEU A CA 1
ATOM 1222 C C . LEU A 1 150 ? -12.719 -14.322 28.266 1.00 79.25 150 LEU A C 1
ATOM 1224 O O . LEU A 1 150 ? -12.762 -15.547 28.178 1.00 79.25 150 LEU A O 1
ATOM 1228 N N . SER A 1 151 ? -12.782 -13.688 29.438 1.00 74.94 151 SER A N 1
ATOM 1229 C CA . SER A 1 151 ? -12.961 -14.384 30.719 1.00 74.94 151 SER A CA 1
ATOM 1230 C C . SER A 1 151 ? -14.387 -14.909 30.933 1.00 74.94 151 SER A C 1
ATOM 1232 O O . SER A 1 151 ? -14.567 -15.959 31.543 1.00 74.94 151 SER A O 1
ATOM 1234 N N . GLU A 1 152 ? -15.392 -14.259 30.340 1.00 69.50 152 GLU A N 1
ATOM 1235 C CA . GLU A 1 152 ? -16.809 -14.672 30.364 1.00 69.50 152 GLU A CA 1
ATOM 1236 C C . GLU A 1 152 ? -17.099 -15.913 29.481 1.00 69.50 152 GLU A C 1
ATOM 1238 O O . GLU A 1 152 ? -18.207 -16.446 29.466 1.00 69.50 152 GLU A O 1
ATOM 1243 N N . LYS A 1 153 ? -16.089 -16.422 28.762 1.00 65.06 153 LYS A N 1
ATOM 1244 C CA . LYS A 1 153 ? -16.176 -17.463 27.720 1.00 65.06 153 LYS A CA 1
ATOM 1245 C C . LYS A 1 153 ? -16.463 -18.888 28.225 1.00 65.06 153 LYS A C 1
ATOM 1247 O O . LYS A 1 153 ? -16.565 -19.803 27.410 1.00 65.06 153 LYS A O 1
ATOM 1252 N N . SER A 1 154 ? -16.582 -19.122 29.534 1.00 55.16 154 SER A N 1
ATOM 1253 C CA . SER A 1 154 ? -16.687 -20.486 30.077 1.00 55.16 154 SER A CA 1
ATOM 1254 C C . SER A 1 154 ? -18.000 -21.210 29.746 1.00 55.16 154 SER A C 1
ATOM 1256 O O . SER A 1 154 ? -18.060 -22.424 29.927 1.00 55.16 154 SER A O 1
ATOM 1258 N N . CYS A 1 155 ? -19.034 -20.540 29.216 1.00 56.16 155 CYS A N 1
ATOM 1259 C CA . CYS A 1 155 ? -20.287 -21.219 28.881 1.00 56.16 155 CYS A CA 1
ATOM 1260 C C . CYS A 1 155 ? -21.150 -20.454 27.846 1.00 56.16 155 CYS A C 1
ATOM 1262 O O . CYS A 1 155 ? -21.409 -19.271 28.010 1.00 56.16 155 CYS A O 1
ATOM 1264 N N . PHE A 1 156 ? -21.658 -21.173 26.831 1.00 48.97 156 PHE A N 1
ATOM 1265 C CA . PHE A 1 156 ? -22.717 -20.808 25.856 1.00 48.97 156 PHE A CA 1
ATOM 1266 C C . PHE A 1 156 ? -22.386 -19.999 24.577 1.00 48.97 156 PHE A C 1
ATOM 1268 O O . PHE A 1 156 ? -22.277 -18.781 24.582 1.00 48.97 156 PHE A O 1
ATOM 1275 N N . LYS A 1 157 ? -22.376 -20.732 23.446 1.00 55.66 157 LYS A N 1
ATOM 1276 C CA . LYS A 1 157 ? -23.158 -20.632 22.176 1.00 55.66 157 LYS A CA 1
ATOM 1277 C C . LYS A 1 157 ? -23.814 -19.314 21.677 1.00 55.66 157 LYS A C 1
ATOM 1279 O O . LYS A 1 157 ? -24.504 -19.394 20.660 1.00 55.66 157 LYS A O 1
ATOM 1284 N N . ASN A 1 158 ? -23.648 -18.140 22.284 1.00 49.97 158 ASN A N 1
ATOM 1285 C CA . ASN A 1 158 ? -24.354 -16.922 21.850 1.00 49.97 158 ASN A CA 1
ATOM 1286 C C . ASN A 1 158 ? -23.483 -16.012 20.969 1.00 49.97 158 ASN A C 1
ATOM 1288 O O . ASN A 1 158 ? -22.358 -15.707 21.318 1.00 49.97 158 ASN A O 1
ATOM 1292 N N . LYS A 1 159 ? -23.993 -15.612 19.801 1.00 52.66 159 LYS A N 1
ATOM 1293 C CA . LYS A 1 159 ? -23.208 -15.177 18.627 1.00 52.66 159 LYS A CA 1
ATOM 1294 C C . LYS A 1 159 ? -22.687 -13.733 18.607 1.00 52.66 159 LYS A C 1
ATOM 1296 O O . LYS A 1 159 ? -22.030 -13.396 17.629 1.00 52.66 159 LYS A O 1
ATOM 1301 N N . ASP A 1 160 ? -22.924 -12.899 19.616 1.00 61.09 160 ASP A N 1
ATOM 1302 C CA . ASP A 1 160 ? -22.597 -11.465 19.517 1.00 61.09 160 ASP A CA 1
ATOM 1303 C C . ASP A 1 160 ? -21.507 -11.018 20.503 1.00 61.09 160 ASP A C 1
ATOM 1305 O O . ASP A 1 160 ? -21.734 -10.339 21.505 1.00 61.09 160 ASP A O 1
ATOM 1309 N N . TYR A 1 161 ? -20.272 -11.434 20.213 1.00 66.62 161 TYR A N 1
ATOM 1310 C CA . TYR A 1 161 ? -19.073 -11.058 20.977 1.00 66.62 161 TYR A CA 1
ATOM 1311 C C . TYR A 1 161 ? -18.460 -9.729 20.519 1.00 66.62 161 TYR A C 1
ATOM 1313 O O . TYR A 1 161 ? -17.402 -9.320 20.998 1.00 66.62 161 TYR A O 1
ATOM 1321 N N . THR A 1 162 ? -19.158 -9.018 19.644 1.00 78.38 162 THR A N 1
ATOM 1322 C CA . THR A 1 162 ? -18.690 -7.829 18.948 1.00 78.38 162 THR A CA 1
ATOM 1323 C C . THR A 1 162 ? -18.355 -6.699 19.925 1.00 78.38 162 THR A C 1
ATOM 1325 O O . THR A 1 162 ? -19.173 -6.308 20.763 1.00 78.38 162 THR A O 1
ATOM 1328 N N . ILE A 1 163 ? -17.121 -6.195 19.883 1.00 85.94 163 ILE A N 1
ATOM 1329 C CA . ILE A 1 163 ? -16.727 -4.975 20.598 1.00 85.94 163 ILE A CA 1
ATOM 1330 C C . ILE A 1 163 ? -16.725 -3.854 19.574 1.00 85.94 163 ILE A C 1
ATOM 1332 O O . ILE A 1 163 ? -15.858 -3.816 18.704 1.00 85.94 163 ILE A O 1
ATOM 1336 N N . TYR A 1 164 ? -17.706 -2.964 19.681 1.00 90.06 164 TYR A N 1
ATOM 1337 C CA . TYR A 1 164 ? -17.793 -1.786 18.831 1.00 90.06 164 TYR A CA 1
ATOM 1338 C C . TYR A 1 164 ? -16.781 -0.730 19.259 1.00 90.06 164 TYR A C 1
ATOM 1340 O O . TYR A 1 164 ? -16.579 -0.483 20.454 1.00 90.06 164 TYR A O 1
ATOM 1348 N N . LEU A 1 165 ? -16.156 -0.119 18.261 1.00 91.62 165 LEU A N 1
ATOM 1349 C CA . LEU A 1 165 ? -15.241 0.992 18.445 1.00 91.62 165 LEU A CA 1
ATOM 1350 C C . LEU A 1 165 ? -16.021 2.295 18.622 1.00 91.62 165 LEU A C 1
ATOM 1352 O O . LEU A 1 165 ? -17.140 2.460 18.133 1.00 91.62 165 LEU A O 1
ATOM 1356 N N . GLU A 1 166 ? -15.412 3.242 19.321 1.00 92.25 166 GLU A N 1
ATOM 1357 C CA . GLU A 1 166 ? -15.928 4.599 19.417 1.00 92.25 166 GLU A CA 1
ATOM 1358 C C . GLU A 1 166 ? -15.860 5.307 18.061 1.00 92.25 166 GLU A C 1
ATOM 1360 O O . GLU A 1 166 ? -15.031 4.996 17.201 1.00 92.25 166 GLU A O 1
ATOM 1365 N N . TYR A 1 167 ? -16.727 6.303 17.876 1.00 90.88 167 TYR A N 1
ATOM 1366 C CA . TYR A 1 167 ? -16.822 7.039 16.618 1.00 90.88 167 TYR A CA 1
ATOM 1367 C C . TYR A 1 167 ? -15.486 7.681 16.206 1.00 90.88 167 TYR A C 1
ATOM 1369 O O . TYR A 1 167 ? -15.061 7.518 15.065 1.00 90.88 167 TYR A O 1
ATOM 1377 N N . LYS A 1 168 ? -14.784 8.340 17.141 1.00 91.94 168 LYS A N 1
ATOM 1378 C CA . LYS A 1 168 ? -13.477 8.968 16.869 1.00 91.94 168 LYS A CA 1
ATOM 1379 C C . LYS A 1 168 ? -12.436 7.951 16.390 1.00 91.94 168 LYS A C 1
ATOM 1381 O O . LYS A 1 168 ? -11.741 8.190 15.409 1.00 91.94 168 LYS A O 1
ATOM 1386 N N . ASP A 1 169 ? -12.375 6.791 17.036 1.00 92.75 169 ASP A N 1
ATOM 1387 C CA . ASP A 1 169 ? -11.435 5.723 16.675 1.00 92.75 169 ASP A CA 1
ATOM 1388 C C . ASP A 1 169 ? -11.756 5.133 15.302 1.00 92.75 169 ASP A C 1
ATOM 1390 O O . ASP A 1 169 ? -10.866 4.867 14.497 1.00 92.75 169 ASP A O 1
ATOM 1394 N N . THR A 1 170 ? -13.050 4.986 15.020 1.00 93.44 170 THR A N 1
ATOM 1395 C CA . THR A 1 170 ? -13.553 4.546 13.721 1.00 93.44 170 THR A CA 1
ATOM 1396 C C . THR A 1 170 ? -13.114 5.510 12.613 1.00 93.44 170 THR A C 1
ATOM 1398 O O . THR A 1 170 ? -12.642 5.064 11.569 1.00 93.44 170 THR A O 1
ATOM 1401 N N . GLU A 1 171 ? -13.194 6.826 12.835 1.00 94.12 171 GLU A N 1
ATOM 1402 C CA . GLU A 1 171 ? -12.721 7.833 11.873 1.00 94.12 171 GLU A CA 1
ATOM 1403 C C . GLU A 1 171 ? -11.207 7.753 11.633 1.00 94.12 171 GLU A C 1
ATOM 1405 O O . GLU A 1 171 ? -10.764 7.812 10.483 1.00 94.12 171 GLU A O 1
ATOM 1410 N N . ILE A 1 172 ? -10.411 7.527 12.684 1.00 94.25 172 ILE A N 1
ATOM 1411 C CA . ILE A 1 172 ? -8.958 7.322 12.560 1.00 94.25 172 ILE A CA 1
ATOM 1412 C C . ILE A 1 172 ? -8.663 6.088 11.696 1.00 94.25 172 ILE A C 1
ATOM 1414 O O . ILE A 1 172 ? -7.855 6.150 10.765 1.00 94.25 172 ILE A O 1
ATOM 1418 N N . ILE A 1 173 ? -9.352 4.972 11.949 1.00 94.94 173 ILE A N 1
ATOM 1419 C CA . ILE A 1 173 ? -9.186 3.739 11.170 1.00 94.94 173 ILE A CA 1
ATOM 1420 C C . ILE A 1 173 ? -9.606 3.956 9.711 1.00 94.94 173 ILE A C 1
ATOM 1422 O O . ILE A 1 173 ? -8.883 3.532 8.804 1.00 94.94 173 ILE A O 1
ATOM 1426 N N . ARG A 1 174 ? -10.718 4.663 9.447 1.00 95.31 174 ARG A N 1
ATOM 1427 C CA . ARG A 1 174 ? -11.136 5.023 8.076 1.00 95.31 174 ARG A CA 1
ATOM 1428 C C . ARG A 1 174 ? -10.081 5.860 7.374 1.00 95.31 174 ARG A C 1
ATOM 1430 O O . ARG A 1 174 ? -9.764 5.577 6.220 1.00 95.31 174 ARG A O 1
ATOM 1437 N N . LEU A 1 175 ? -9.539 6.872 8.045 1.00 95.56 175 LEU A N 1
ATOM 1438 C CA . LEU A 1 175 ? -8.510 7.748 7.493 1.00 95.56 175 LEU A CA 1
ATOM 1439 C C . LEU A 1 175 ? -7.268 6.946 7.082 1.00 95.56 175 LEU A C 1
ATOM 1441 O O . LEU A 1 175 ? -6.793 7.068 5.951 1.00 95.56 175 LEU A O 1
ATOM 1445 N N . TYR A 1 176 ? -6.786 6.065 7.958 1.00 95.44 176 TYR A N 1
ATOM 1446 C CA . TYR A 1 176 ? -5.638 5.204 7.668 1.00 95.44 176 TYR A CA 1
ATOM 1447 C C . TYR A 1 176 ? -5.912 4.208 6.554 1.00 95.44 176 TYR A C 1
ATOM 1449 O O . TYR A 1 176 ? -5.090 4.046 5.654 1.00 95.44 176 TYR A O 1
ATOM 1457 N N . THR A 1 177 ? -7.095 3.608 6.546 1.00 95.62 177 THR A N 1
ATOM 1458 C CA . THR A 1 177 ? -7.491 2.671 5.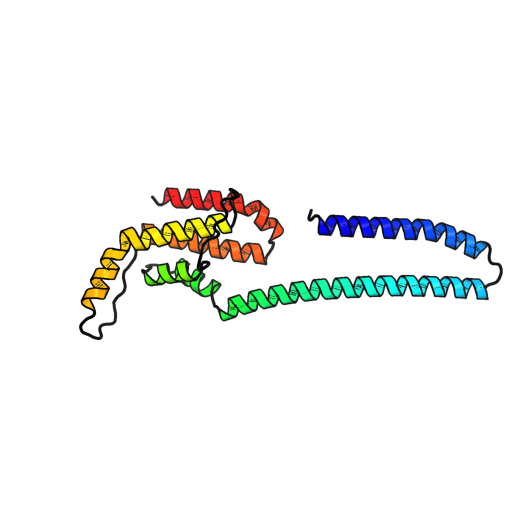496 1.00 95.62 177 THR A CA 1
ATOM 1459 C C . THR A 1 177 ? -7.579 3.362 4.132 1.00 95.62 177 THR A C 1
ATOM 1461 O O . THR A 1 177 ? -7.057 2.851 3.141 1.00 95.62 177 THR A O 1
ATOM 1464 N N . LYS A 1 178 ? -8.145 4.576 4.073 1.00 95.19 178 LYS A N 1
ATOM 1465 C CA . LYS A 1 178 ? -8.171 5.411 2.860 1.00 95.19 178 LYS A CA 1
ATOM 1466 C C . LYS A 1 178 ? -6.766 5.771 2.385 1.00 95.19 178 LYS A C 1
ATOM 1468 O O . LYS A 1 178 ? -6.509 5.722 1.184 1.00 95.19 178 LYS A O 1
ATOM 1473 N N . TYR A 1 179 ? -5.848 6.085 3.300 1.00 95.00 179 TYR A N 1
ATOM 1474 C CA . TYR A 1 179 ? -4.447 6.322 2.950 1.00 95.00 179 TYR A CA 1
ATOM 1475 C C . TYR A 1 179 ? -3.794 5.083 2.319 1.00 95.00 179 TYR A C 1
ATOM 1477 O O . TYR A 1 179 ? -3.170 5.202 1.265 1.00 95.00 179 TYR A O 1
ATOM 1485 N N . LEU A 1 180 ? -3.966 3.896 2.915 1.00 93.81 180 LEU A N 1
ATOM 1486 C CA . LEU A 1 180 ? -3.423 2.640 2.378 1.00 93.81 180 LEU A CA 1
ATOM 1487 C C . LEU A 1 180 ? -3.970 2.347 0.972 1.00 93.81 180 LEU A C 1
ATOM 1489 O O . LEU A 1 180 ? -3.206 2.016 0.062 1.00 93.81 180 LEU A O 1
ATOM 1493 N N . LEU A 1 181 ? -5.278 2.541 0.776 1.00 93.19 181 LEU A N 1
ATOM 1494 C CA . LEU A 1 181 ? -5.936 2.396 -0.524 1.00 93.19 181 LEU A CA 1
ATOM 1495 C C . LEU A 1 181 ? -5.401 3.399 -1.556 1.00 93.19 181 LEU A C 1
ATOM 1497 O O . LEU A 1 181 ? -5.093 3.005 -2.683 1.00 93.19 181 LEU A O 1
ATOM 1501 N N . LYS A 1 182 ? -5.249 4.674 -1.175 1.00 92.56 182 LYS A N 1
ATOM 1502 C CA . LYS A 1 182 ? -4.694 5.727 -2.039 1.00 92.56 182 LYS A CA 1
ATOM 1503 C C . LYS A 1 182 ? -3.257 5.406 -2.440 1.00 92.56 182 LYS A C 1
ATOM 1505 O O . LYS A 1 182 ? -2.943 5.451 -3.623 1.00 92.56 182 LYS A O 1
ATOM 1510 N N . HIS A 1 183 ? -2.412 5.005 -1.488 1.00 90.62 183 HIS A N 1
ATOM 1511 C CA . HIS A 1 183 ? -1.030 4.615 -1.768 1.00 90.62 183 HIS A CA 1
ATOM 1512 C C . HIS A 1 183 ? -0.953 3.498 -2.814 1.00 90.62 183 HIS A C 1
ATOM 1514 O O . HIS A 1 183 ? -0.1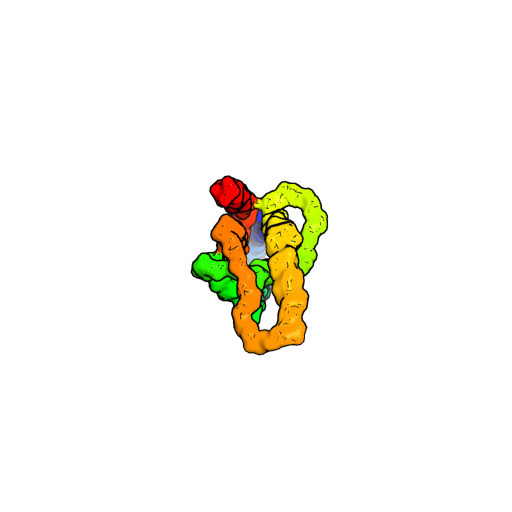91 3.602 -3.776 1.00 90.62 183 HIS A O 1
ATOM 1520 N N . HIS A 1 184 ? -1.763 2.449 -2.654 1.00 87.38 184 HIS A N 1
ATOM 1521 C CA . HIS A 1 184 ? -1.800 1.338 -3.600 1.00 87.38 184 HIS A CA 1
ATOM 1522 C C . HIS A 1 184 ? -2.286 1.773 -4.991 1.00 87.38 184 HIS A C 1
ATOM 1524 O O . HIS A 1 184 ? -1.676 1.423 -6.001 1.00 87.38 184 HIS A O 1
ATOM 1530 N N . TRP A 1 185 ? -3.363 2.560 -5.053 1.00 86.62 185 TRP A N 1
ATOM 1531 C CA . TRP A 1 185 ? -3.929 3.055 -6.309 1.00 86.62 185 TRP A CA 1
ATOM 1532 C C . TRP A 1 185 ? -2.939 3.923 -7.096 1.00 86.62 185 TRP A C 1
ATOM 1534 O O . TRP A 1 185 ? -2.666 3.647 -8.264 1.00 86.62 185 TRP A O 1
ATOM 1544 N N . GLU A 1 186 ? -2.352 4.923 -6.441 1.00 87.94 186 GLU A N 1
ATOM 1545 C CA . GLU A 1 186 ? -1.433 5.873 -7.076 1.00 87.94 186 GLU A CA 1
ATOM 1546 C C . GLU A 1 186 ? -0.130 5.195 -7.518 1.00 87.94 186 GLU A C 1
ATOM 1548 O O . GLU A 1 186 ? 0.363 5.453 -8.617 1.00 87.94 186 GLU A O 1
ATOM 1553 N N . THR A 1 187 ? 0.385 4.252 -6.720 1.00 85.25 187 THR A N 1
ATOM 1554 C CA . THR A 1 187 ? 1.578 3.464 -7.078 1.00 85.25 187 THR A CA 1
ATOM 1555 C C . THR A 1 187 ? 1.348 2.635 -8.345 1.00 85.25 187 THR A C 1
ATOM 1557 O O . THR A 1 187 ? 2.239 2.529 -9.190 1.00 85.25 187 THR A O 1
ATOM 1560 N N . ASN A 1 188 ? 0.145 2.077 -8.515 1.00 81.44 188 ASN A N 1
ATOM 1561 C CA . ASN A 1 188 ? -0.197 1.270 -9.687 1.00 81.44 188 ASN A CA 1
ATOM 1562 C C . ASN A 1 188 ? -0.372 2.105 -10.967 1.00 81.44 188 ASN A C 1
ATOM 1564 O O . ASN A 1 188 ? -0.090 1.603 -12.062 1.00 81.44 188 ASN A O 1
ATOM 1568 N N . ILE A 1 189 ? -0.806 3.364 -10.837 1.00 84.44 189 ILE A N 1
ATOM 1569 C CA . ILE A 1 189 ? -0.959 4.299 -11.959 1.00 84.44 189 ILE A CA 1
ATOM 1570 C C . ILE A 1 189 ? 0.394 4.894 -12.351 1.00 84.44 189 ILE A C 1
ATOM 1572 O O . ILE A 1 189 ? 0.865 4.679 -13.470 1.00 84.44 189 ILE A O 1
ATOM 1576 N N . ASP A 1 190 ? 1.021 5.635 -11.436 1.00 83.38 190 ASP A N 1
ATOM 1577 C CA . ASP A 1 190 ? 2.282 6.334 -11.669 1.00 83.38 190 ASP A CA 1
ATOM 1578 C C . ASP A 1 190 ? 3.090 6.453 -10.369 1.00 83.38 190 ASP A C 1
ATOM 1580 O O . ASP A 1 190 ? 3.087 7.474 -9.678 1.00 83.38 190 ASP A O 1
ATOM 1584 N N . GLU A 1 191 ? 3.857 5.402 -10.079 1.00 84.12 191 GLU A N 1
ATOM 1585 C CA . GLU A 1 191 ? 4.801 5.346 -8.959 1.00 84.12 191 GLU A CA 1
ATOM 1586 C C . GLU A 1 191 ? 5.750 6.558 -8.917 1.00 84.12 191 GLU A C 1
ATOM 1588 O O . GLU A 1 191 ? 6.058 7.077 -7.846 1.00 84.12 191 GLU A O 1
ATOM 1593 N N . ALA A 1 192 ? 6.222 7.047 -10.068 1.00 83.75 192 ALA A N 1
ATOM 1594 C CA . ALA A 1 192 ? 7.214 8.120 -10.101 1.00 83.75 192 ALA A CA 1
ATOM 1595 C C . ALA A 1 192 ? 6.615 9.482 -9.742 1.00 83.75 192 ALA A C 1
ATOM 1597 O O . ALA A 1 192 ? 7.319 10.327 -9.180 1.00 83.75 192 ALA A O 1
ATOM 1598 N N . LYS A 1 193 ? 5.347 9.702 -10.096 1.00 87.00 193 LYS A N 1
ATOM 1599 C CA . LYS A 1 193 ? 4.578 10.860 -9.648 1.00 87.00 193 LYS A CA 1
ATOM 1600 C C . LYS A 1 193 ? 4.243 10.730 -8.164 1.00 87.00 193 LYS A C 1
ATOM 1602 O O . LYS A 1 193 ? 4.586 11.623 -7.396 1.00 87.00 193 LYS A O 1
ATOM 1607 N N . TRP A 1 194 ? 3.701 9.585 -7.753 1.00 88.56 194 TRP A N 1
ATOM 1608 C CA . TRP A 1 194 ? 3.334 9.327 -6.362 1.00 88.56 194 TRP A CA 1
ATOM 1609 C C . TRP A 1 194 ? 4.496 9.549 -5.386 1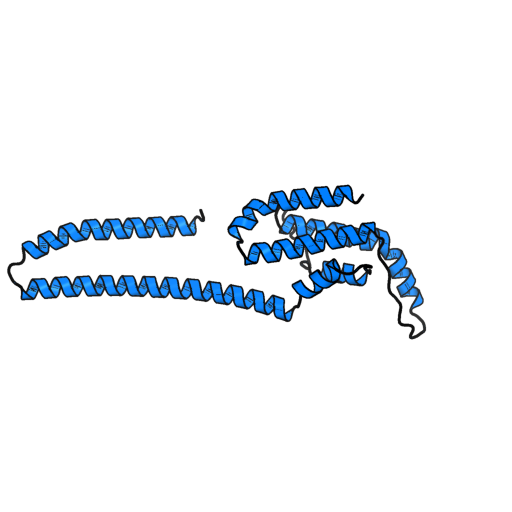.00 88.56 194 TRP A C 1
ATOM 1611 O O . TRP A 1 194 ? 4.321 10.202 -4.366 1.00 88.56 194 TRP A O 1
ATOM 1621 N N . LEU A 1 195 ? 5.704 9.078 -5.708 1.00 85.06 195 LEU A N 1
ATOM 1622 C CA . LEU A 1 195 ? 6.883 9.262 -4.850 1.00 85.06 195 LEU A CA 1
ATOM 1623 C C . LEU A 1 195 ? 7.258 10.734 -4.602 1.00 85.06 195 LEU A C 1
ATOM 1625 O O . LEU A 1 195 ? 7.993 11.010 -3.658 1.00 85.06 195 LEU A O 1
ATOM 1629 N N . LYS A 1 196 ? 6.804 11.669 -5.445 1.00 86.56 196 LYS A N 1
ATOM 1630 C CA . LYS A 1 196 ? 6.989 13.112 -5.225 1.00 86.56 196 LYS A CA 1
ATOM 1631 C C . LYS A 1 196 ? 5.876 13.693 -4.361 1.00 86.56 196 LYS A C 1
ATOM 1633 O O . LYS A 1 196 ? 6.160 14.484 -3.471 1.00 86.56 196 LYS A O 1
ATOM 1638 N N . ASP A 1 197 ? 4.644 13.269 -4.618 1.00 88.25 197 ASP A N 1
ATOM 1639 C CA . ASP A 1 197 ? 3.440 13.814 -3.983 1.00 88.25 197 ASP A CA 1
ATOM 1640 C C . ASP A 1 197 ? 3.179 13.175 -2.599 1.00 88.25 197 ASP A C 1
ATOM 1642 O O . ASP A 1 197 ? 2.414 13.687 -1.784 1.00 88.25 197 ASP A O 1
ATOM 1646 N N . GLN A 1 198 ? 3.830 12.046 -2.305 1.00 88.69 198 GLN A N 1
ATOM 1647 C CA . GLN A 1 198 ? 3.608 11.245 -1.102 1.00 88.69 198 GLN A CA 1
ATOM 1648 C C . GLN A 1 198 ? 3.809 12.024 0.203 1.00 88.69 198 GLN A C 1
ATOM 1650 O O . GLN A 1 198 ? 3.037 11.832 1.144 1.00 88.69 198 GLN A O 1
ATOM 1655 N N . GLU A 1 199 ? 4.834 12.870 0.278 1.00 89.19 199 GLU A N 1
ATOM 1656 C CA . GLU A 1 199 ? 5.137 13.645 1.484 1.00 89.19 199 GLU A CA 1
ATOM 1657 C C . GLU A 1 199 ? 3.997 14.621 1.816 1.00 89.19 199 GLU A C 1
ATOM 1659 O O . GLU A 1 199 ? 3.581 14.740 2.967 1.00 89.19 199 GLU A O 1
ATOM 1664 N N . GLU A 1 200 ? 3.426 15.268 0.800 1.00 90.38 200 GLU A N 1
ATOM 1665 C CA . GLU A 1 200 ? 2.290 16.177 0.962 1.00 90.38 200 GLU A CA 1
ATOM 1666 C C . GLU A 1 200 ? 1.044 15.434 1.458 1.00 90.38 200 GLU A C 1
ATOM 1668 O O . GLU A 1 200 ? 0.410 15.860 2.424 1.00 90.38 200 GLU A O 1
ATOM 1673 N N . VAL A 1 201 ? 0.753 14.263 0.883 1.00 91.25 201 VAL A N 1
ATOM 1674 C CA . VAL A 1 201 ? -0.370 13.422 1.327 1.00 91.25 201 VAL A CA 1
ATOM 1675 C C . VAL A 1 201 ? -0.177 12.946 2.769 1.00 91.25 201 VAL A C 1
ATOM 1677 O O . VAL A 1 201 ? -1.135 12.875 3.534 1.00 91.25 201 VAL A O 1
ATOM 1680 N N . ILE A 1 202 ? 1.052 12.629 3.186 1.00 92.00 202 ILE A N 1
ATOM 1681 C CA . ILE A 1 202 ? 1.329 12.247 4.578 1.00 92.00 202 ILE A CA 1
ATOM 1682 C C . ILE A 1 202 ? 1.071 13.422 5.527 1.00 92.00 202 ILE A C 1
ATOM 1684 O O . ILE A 1 202 ? 0.483 13.218 6.591 1.00 92.00 202 ILE A O 1
ATOM 1688 N N . LYS A 1 203 ? 1.463 14.645 5.154 1.00 92.25 203 LYS A N 1
ATOM 1689 C CA . LYS A 1 203 ? 1.174 15.856 5.940 1.00 92.25 203 LYS A CA 1
ATOM 1690 C C . LYS A 1 203 ? -0.326 16.113 6.053 1.00 92.25 203 LYS A C 1
ATOM 1692 O O . LYS A 1 203 ? -0.807 16.373 7.153 1.00 92.25 203 LYS A O 1
ATOM 1697 N N . GLU A 1 204 ? -1.065 15.963 4.955 1.00 93.31 204 GLU A N 1
ATOM 1698 C CA . GLU A 1 204 ? -2.529 16.055 4.938 1.00 93.31 204 GLU A CA 1
ATOM 1699 C C . GLU A 1 204 ? -3.159 15.049 5.911 1.00 93.31 204 GLU A C 1
ATOM 1701 O O . GLU A 1 204 ? -3.960 15.424 6.764 1.00 93.31 204 GLU A O 1
ATOM 1706 N N . VAL A 1 205 ? -2.740 13.780 5.860 1.00 93.69 205 VAL A N 1
ATOM 1707 C CA . VAL A 1 205 ? -3.267 12.742 6.759 1.00 93.69 205 VAL A CA 1
ATOM 1708 C C . VAL A 1 205 ? -2.925 13.025 8.222 1.00 93.69 205 VAL A C 1
ATOM 1710 O O . VAL A 1 205 ? -3.759 12.795 9.095 1.00 93.69 205 VAL A O 1
ATOM 1713 N N . LYS A 1 206 ? -1.725 13.536 8.522 1.00 92.56 206 LYS A N 1
ATOM 1714 C CA . LYS A 1 206 ? -1.361 13.939 9.892 1.00 92.56 206 LYS A CA 1
ATOM 1715 C C . LYS A 1 206 ? -2.273 15.052 10.406 1.00 92.56 206 LYS A C 1
ATOM 1717 O O . LYS A 1 206 ? -2.769 14.935 11.521 1.00 92.56 206 LYS A O 1
ATOM 1722 N N . LYS A 1 207 ? -2.532 16.065 9.579 1.00 93.94 207 LYS A N 1
ATOM 1723 C CA . LYS A 1 207 ? -3.429 17.172 9.915 1.00 93.94 207 LYS A CA 1
ATOM 1724 C C . LYS A 1 207 ? -4.859 16.681 10.160 1.00 93.94 207 LYS A C 1
ATOM 1726 O O . LYS A 1 207 ? -5.423 16.959 11.209 1.00 93.94 207 LYS A O 1
ATOM 1731 N N . LEU A 1 208 ? -5.408 15.876 9.248 1.00 94.06 208 LEU A N 1
ATOM 1732 C CA . LEU A 1 208 ? -6.747 15.293 9.404 1.00 94.06 208 LEU A CA 1
ATOM 1733 C C . LEU A 1 208 ? -6.852 14.414 10.657 1.00 94.06 208 LEU A C 1
ATOM 1735 O O . LEU A 1 208 ? -7.871 14.430 11.336 1.00 94.06 208 LEU A O 1
ATOM 1739 N N . ARG A 1 209 ? -5.796 13.661 10.994 1.00 92.25 209 ARG A N 1
ATOM 1740 C CA . ARG A 1 209 ? -5.738 12.880 12.239 1.00 92.25 209 ARG A CA 1
ATOM 1741 C C . ARG A 1 209 ? -5.836 13.788 13.461 1.00 92.25 209 ARG A C 1
ATOM 1743 O O . ARG A 1 209 ? -6.534 13.431 14.398 1.00 92.25 209 ARG A O 1
ATOM 1750 N N . GLU A 1 210 ? -5.121 14.909 13.476 1.00 91.44 210 GLU A N 1
ATOM 1751 C CA . GLU A 1 210 ? -5.132 15.869 14.587 1.00 91.44 210 GLU A CA 1
ATOM 1752 C C . GLU A 1 210 ? -6.494 16.560 14.742 1.00 91.44 210 GLU A C 1
ATOM 1754 O O . GLU A 1 210 ? -6.934 16.757 15.866 1.00 91.44 210 GLU A O 1
ATOM 1759 N N . GLU A 1 211 ? -7.199 16.840 13.644 1.00 92.31 211 GLU A N 1
ATOM 1760 C CA . GLU A 1 211 ? -8.542 17.447 13.656 1.00 92.31 211 GLU A CA 1
ATOM 1761 C C . GLU A 1 211 ? -9.646 16.527 14.215 1.00 92.31 211 GLU A C 1
ATOM 1763 O O . GLU A 1 211 ? -10.699 17.009 14.627 1.00 92.31 211 GLU A O 1
ATOM 1768 N N . ILE A 1 212 ? -9.429 15.206 14.241 1.00 86.81 212 ILE A N 1
ATOM 1769 C CA . ILE A 1 212 ? -10.382 14.237 14.818 1.00 86.81 212 ILE A CA 1
ATOM 1770 C C . ILE A 1 212 ? -10.349 14.258 16.364 1.00 86.81 212 ILE A C 1
ATOM 1772 O O . ILE A 1 212 ? -11.302 13.796 17.010 1.00 86.81 212 ILE A O 1
ATOM 1776 N N . PHE A 1 213 ? -9.274 14.785 16.967 1.00 64.88 213 PHE A N 1
ATOM 1777 C CA . PHE A 1 213 ? -9.091 14.823 18.421 1.00 64.88 213 PHE A CA 1
ATOM 1778 C C . PHE A 1 213 ? -9.822 15.987 19.089 1.00 64.88 213 PHE A C 1
ATOM 1780 O O . PHE A 1 213 ? -9.594 17.156 18.723 1.00 64.88 213 PHE A O 1
#

Sequence (213 aa):
MNRKKLKILIILLVLVLVIYLMSGSIVKFITYLKDEQMINSVITGFCTIISAVIAIIGVHFTINNNQKLKNKELLNSLDQKSEWRKELMNIASQTFMTTDDLYRVLASLRFQPHKDTESKEDFKFMTKKIYGDLNDMLNEKYNSKIKQKLSEKSCFKNKDYTIYLEYKDTEIIRLYTKYLLKHHWETNIDEAKWLKDQEEVIKEVKKLREEIF

Foldseek 3Di:
DDPVVVVVVVVVVVVVVVVVVVVVVLVVVLVVDPDPVVSVVVVVVVVVVVVVVVVVVVVVVVVVVVVVVVVLVVVVVVCVVVVLLVLLVVLLPDPWDFVVSLVSVLVSADPDQDPDPPPDLAPSVLSVVSNVVSVCCCPPPCVVVVVVLVVVPPDDDDDDSTHIDDPLVSVLSSLSSVLVSVLVVCCSVDVPVCVVCSNVVSVVSVVVNVVSD

pLDDT: mean 83.23, std 10.21, range [48.97, 95.62]

Organism: NCBI:txid408170

Secondary structure (DSSP, 8-state):
--HHHHHHHHHHHHHHHHHHHHHHHHHHHHHH---HHHHHHHHHHHHHHHHHHHHHHHHHHHHHHHHHHHHHHHHHHHHHHHTHHHHHHHHHH-SS-BHHHHHHHHHHS-SS---------SHHHHHHHHHHHHHHIIIIIIHHHHHHHHHGGGS---S----BPPHHHHHHHHHHHHHHHHHHHHHHHHHHHHHHHHHHHHHHHHHHHHHT-

Radius of gyration: 29.97 Å; chains: 1; bounding box: 62×39×90 Å